Protein 3D1K (pdb70)

Secondary structure (DSSP, 8-state):
---HHHHHHHHHHHHHHGGGHHHHHHHHHHHHHHHSGGGGGGGTTSS--STT-HHHHHHHHHHHHHHHHHHHTTT-HHHHHHHHHHIIIIIS---GGGHHHHHHHHHHHHHHH-TTT--HHHHHHHHHHHHHHHHHHGGG--/----HHHHHHHHHHHHH--HHHHHHHHHHHHHHHSGGGGGGGTTSS--SSHHHHHH-HHHHHHHHHHHHHTHHHHHTGGGHHHHTHHHHHIIIIIT---THHHHHHHHHHHHHHHHHHGGGS-HHHHHHHHHHHHHHHHHHHTT--

B-factor: mean 24.86, std 12.2, range [12.24, 104.53]

Sequence (288 aa):
SLSDKDKAAVRALWSKIGKSSDAIGNDALSRMIVVYPQTKIYFSHWPDVTPGSPNIKAHGKKVMGGIALAVSKIDDLKTGLMELSEQHAYKLRVDPSNFKILNHCILVVISTMFPKEFTPEAHVSLDKFLSGVALALAERYRVEWTDKERSIISDIFSHMDYDDIGPKALSRCLVVYPWTQRYFSGFGNLYNAEGIMSNANVAAHGIKVLHGLDRGMKNMDNIADAYTDLSTLHSEKLHVDPDNFKLLSDCITIVLAAKMGHAFTAETQGAFQKFLAAVVSALGKQYH

Solvent-accessible surface area: 14694 Å² total; per-residue (Å²): 141,30,54,119,162,9,37,60,32,2,106,47,7,42,95,113,0,18,177,30,20,68,51,0,0,46,27,0,2,27,11,10,7,65,24,38,89,107,1,71,125,66,27,64,138,42,129,41,26,74,113,75,1,94,40,3,115,56,55,0,81,147,30,0,37,16,14,34,68,0,14,73,96,5,94,74,19,112,95,20,2,61,150,55,0,68,63,45,14,125,155,76,193,20,71,57,58,17,19,134,24,32,18,25,0,2,7,0,0,3,2,7,45,19,45,160,61,1,52,18,66,14,2,33,4,11,32,83,0,2,69,20,5,21,136,7,22,33,60,95,53,285,100,145,19,78,121,113,33,94,70,20,2,67,80,12,10,81,146,18,74,35,102,41,3,1,20,113,3,6,3,22,3,0,14,6,27,58,150,8,40,160,55,32,97,74,46,35,142,18,212,93,16,156,24,3,59,96,14,81,78,0,27,52,56,2,43,133,45,1,80,11,10,24,113,0,42,156,80,8,90,67,6,73,106,30,2,48,121,41,0,49,77,41,9,96,135,87,126,17,68,61,112,14,19,120,35,30,14,26,0,6,1,3,8,6,0,29,132,57,14,132,61,0,66,20,88,16,0,22,3,0,31,68,0,4,60,17,5,36,80,7,21,25,50,90,49,233

Structure (mmCIF, N/CA/C/O backbone):
data_3D1K
#
_entry.id   3D1K
#
_cell.length_a   88.458
_cell.length_b   87.664
_cell.length_c   55.502
_cell.angle_alpha   90.00
_cell.angle_beta   99.16
_cell.angle_gamma   90.00
#
_symmetry.space_group_name_H-M   'C 1 2 1'
#
loop_
_entity.id
_entity.type
_entity.pdbx_description
1 polymer 'Hemoglobin subunit alpha-1'
2 polymer 'Hemoglobin subunit beta-1/2'
3 non-polymer 'ACETYL GROUP'
4 non-polymer 'CARBON MONOXIDE'
5 non-polymer 'PROTOPORPHYRIN IX CONTAINING FE'
6 water water
#
loop_
_atom_site.group_PDB
_atom_site.id
_atom_site.type_symbol
_atom_site.label_atom_id
_atom_site.label_alt_id
_atom_site.label_comp_id
_atom_site.label_asym_id
_atom_site.label_entity_id
_atom_site.label_seq_id
_atom_site.pdbx_PDB_ins_code
_atom_site.Cartn_x
_atom_site.Cartn_y
_atom_site.Cartn_z
_atom_site.occupancy
_atom_site.B_iso_or_equiv
_atom_site.auth_seq_id
_atom_site.auth_comp_id
_atom_site.auth_asym_id
_atom_site.auth_atom_id
_atom_site.pdbx_PDB_model_num
ATOM 1 N N . SER A 1 1 ? 3.628 -17.185 -5.343 1.00 21.07 1 SER A N 1
ATOM 2 C CA . SER A 1 1 ? 4.242 -18.324 -4.702 1.00 20.37 1 SER A CA 1
ATOM 3 C C . SER A 1 1 ? 5.668 -18.516 -5.247 1.00 18.80 1 SER A C 1
ATOM 4 O O . SER A 1 1 ? 6.028 -18.055 -6.324 1.00 18.78 1 SER A O 1
ATOM 7 N N . LEU A 1 2 ? 6.454 -19.245 -4.406 1.00 18.45 2 LEU A N 1
ATOM 8 C CA . LEU A 1 2 ? 7.859 -19.500 -4.768 1.00 16.97 2 LEU A CA 1
ATOM 9 C C . LEU A 1 2 ? 8.005 -20.716 -5.692 1.00 18.48 2 LEU A C 1
ATOM 10 O O . LEU A 1 2 ? 7.508 -21.816 -5.365 1.00 23.05 2 LEU A O 1
ATOM 15 N N . SER A 1 3 ? 8.656 -20.526 -6.829 1.00 17.47 3 SER A N 1
ATOM 16 C CA . SER A 1 3 ? 8.935 -21.601 -7.724 1.00 17.52 3 SER A CA 1
ATOM 17 C C . SER A 1 3 ? 10.181 -22.352 -7.287 1.00 18.53 3 SER A C 1
ATOM 18 O O . SER A 1 3 ? 10.906 -21.894 -6.403 1.00 18.15 3 SER A O 1
ATOM 21 N N . ASP A 1 4 ? 10.486 -23.474 -7.898 1.00 18.60 4 ASP A N 1
ATOM 22 C CA . ASP A 1 4 ? 11.761 -24.179 -7.619 1.00 19.61 4 ASP A CA 1
ATOM 23 C C . ASP A 1 4 ? 12.932 -23.253 -7.912 1.00 18.57 4 ASP A C 1
ATOM 24 O O . ASP A 1 4 ? 13.942 -23.211 -7.195 1.00 19.20 4 ASP A O 1
ATOM 29 N N . LYS A 1 5 ? 12.798 -22.420 -8.988 1.00 19.34 5 LYS A N 1
ATOM 30 C CA . LYS A 1 5 ? 13.866 -21.466 -9.310 1.00 18.11 5 LYS A CA 1
ATOM 31 C C . LYS A 1 5 ? 14.034 -20.471 -8.190 1.00 16.80 5 LYS A C 1
ATOM 32 O O . LYS A 1 5 ? 15.183 -20.165 -7.789 1.00 17.48 5 LYS A O 1
ATOM 38 N N . ASP A 1 6 ? 12.920 -19.952 -7.660 1.00 16.89 6 ASP A N 1
ATOM 39 C CA . ASP A 1 6 ? 13.064 -18.968 -6.546 1.00 15.68 6 ASP A CA 1
ATOM 40 C C . ASP A 1 6 ? 13.704 -19.609 -5.339 1.00 15.60 6 ASP A C 1
ATOM 41 O O . ASP A 1 6 ? 14.581 -19.023 -4.670 1.00 15.63 6 ASP A O 1
ATOM 46 N N . LYS A 1 7 ? 13.302 -20.840 -5.006 1.00 15.42 7 LYS A N 1
ATOM 47 C CA . LYS A 1 7 ? 13.841 -21.507 -3.791 1.00 16.47 7 LYS A CA 1
ATOM 48 C C . LYS A 1 7 ? 15.329 -21.727 -3.922 1.00 15.95 7 LYS A C 1
ATOM 49 O O . LYS A 1 7 ? 16.105 -21.518 -2.947 1.00 16.45 7 LYS A O 1
ATOM 55 N N . ALA A 1 8 ? 15.787 -22.185 -5.117 1.00 16.75 8 ALA A N 1
ATOM 56 C CA . ALA A 1 8 ? 17.194 -22.412 -5.304 1.00 15.83 8 ALA A CA 1
ATOM 57 C C . ALA A 1 8 ? 17.958 -21.119 -5.220 1.00 15.50 8 ALA A C 1
ATOM 58 O O . ALA A 1 8 ? 19.060 -21.096 -4.649 1.00 16.82 8 ALA A O 1
ATOM 60 N N . ALA A 1 9 ? 17.405 -20.020 -5.760 1.00 15.68 9 ALA A N 1
ATOM 61 C CA . ALA A 1 9 ? 18.103 -18.715 -5.731 1.00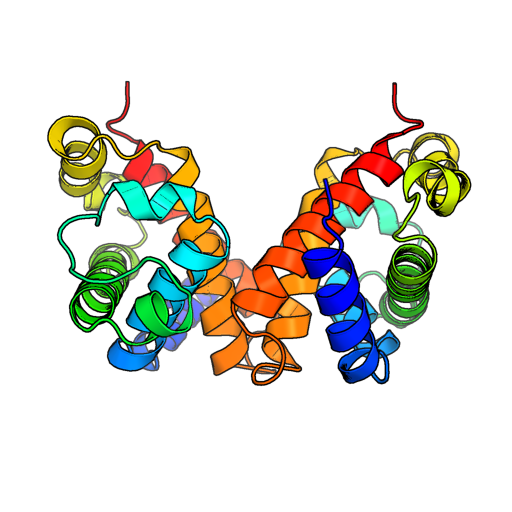 15.73 9 ALA A CA 1
ATOM 62 C C . ALA A 1 9 ? 18.217 -18.214 -4.308 1.00 15.18 9 ALA A C 1
ATOM 63 O O . ALA A 1 9 ? 19.272 -17.684 -3.910 1.00 16.32 9 ALA A O 1
ATOM 65 N N . VAL A 1 10 ? 17.145 -18.391 -3.511 1.00 15.08 10 VAL A N 1
ATOM 66 C CA . VAL A 1 10 ? 17.218 -17.919 -2.103 1.00 14.34 10 VAL A CA 1
ATOM 67 C C . VAL A 1 10 ? 18.212 -18.733 -1.351 1.00 14.74 10 VAL A C 1
ATOM 68 O O . VAL A 1 10 ? 19.054 -18.254 -0.581 1.00 14.84 10 VAL A O 1
ATOM 72 N N . ARG A 1 11 ? 18.204 -20.075 -1.506 1.00 15.80 11 ARG A N 1
ATOM 73 C CA . ARG A 1 11 ? 19.209 -20.931 -0.804 1.00 15.12 11 ARG A CA 1
ATOM 74 C C . ARG A 1 11 ? 20.604 -20.575 -1.223 1.00 14.41 11 ARG A C 1
ATOM 75 O O . ARG A 1 11 ? 21.538 -20.540 -0.390 1.00 15.48 11 ARG A O 1
ATOM 83 N N . ALA A 1 12 ? 20.826 -20.347 -2.542 1.00 15.38 12 ALA A N 1
ATOM 84 C CA . ALA A 1 12 ? 22.211 -20.035 -2.969 1.00 15.55 12 ALA A CA 1
ATOM 85 C C . ALA A 1 12 ? 22.657 -18.685 -2.420 1.00 16.11 12 ALA A C 1
ATOM 86 O O . ALA A 1 12 ? 23.804 -18.517 -1.984 1.00 17.62 12 ALA A O 1
ATOM 88 N N . LEU A 1 13 ? 21.785 -17.671 -2.411 1.00 16.24 13 LEU A N 1
ATOM 89 C CA . LEU A 1 13 ? 22.160 -16.348 -1.821 1.00 15.20 13 LEU A CA 1
ATOM 90 C C . LEU A 1 13 ? 22.443 -16.493 -0.325 1.00 15.37 13 LEU A C 1
ATOM 91 O O . LEU A 1 13 ? 23.472 -16.002 0.160 1.00 15.39 13 LEU A O 1
ATOM 96 N N . TRP A 1 14 ? 21.583 -17.180 0.432 1.00 15.12 14 TRP A N 1
ATOM 97 C CA . TRP A 1 14 ? 21.815 -17.316 1.879 1.00 15.54 14 TRP A CA 1
ATOM 98 C C . TRP A 1 14 ? 23.103 -18.127 2.152 1.00 14.75 14 TRP A C 1
ATOM 99 O O . TRP A 1 14 ? 23.811 -17.853 3.126 1.00 16.38 14 TRP A O 1
ATOM 110 N N . SER A 1 15 ? 23.368 -19.105 1.269 1.00 15.12 15 SER A N 1
ATOM 111 C CA . SER A 1 15 ? 24.612 -19.854 1.417 1.00 15.46 15 SER A CA 1
ATOM 112 C C . SER A 1 15 ? 25.834 -18.918 1.357 1.00 15.96 15 SER A C 1
ATOM 113 O O . SER A 1 15 ? 26.837 -19.113 2.035 1.00 17.03 15 SER A O 1
ATOM 116 N N . LYS A 1 16 ? 25.758 -17.861 0.522 1.00 16.04 16 LYS A N 1
ATOM 117 C CA . LYS A 1 16 ? 26.846 -16.915 0.422 1.00 15.93 16 LYS A CA 1
ATOM 118 C C . LYS A 1 16 ? 26.891 -15.857 1.502 1.00 16.70 16 LYS A C 1
ATOM 119 O O . LYS A 1 16 ? 27.963 -15.452 1.938 1.00 19.02 16 LYS A O 1
ATOM 125 N N . ILE A 1 17 ? 25.723 -15.351 1.910 1.00 16.97 17 ILE A N 1
ATOM 126 C CA . ILE A 1 17 ? 25.738 -14.171 2.782 1.00 16.37 17 ILE A CA 1
ATOM 127 C C . ILE A 1 17 ? 25.444 -14.496 4.238 1.00 16.36 17 ILE A C 1
ATOM 128 O O . ILE A 1 17 ? 25.603 -13.637 5.127 1.00 17.30 17 ILE A O 1
ATOM 133 N N . GLY A 1 18 ? 24.959 -15.745 4.501 1.00 17.00 18 GLY A N 1
ATOM 134 C CA . GLY A 1 18 ? 24.564 -16.102 5.909 1.00 16.33 18 GLY A CA 1
ATOM 135 C C . GLY A 1 18 ? 25.653 -15.976 6.947 1.00 16.32 18 GLY A C 1
ATOM 136 O O . GLY A 1 18 ? 25.403 -15.770 8.161 1.00 18.43 18 GLY A O 1
ATOM 137 N N . LYS A 1 19 ? 26.952 -16.045 6.471 1.00 17.67 19 LYS A N 1
ATOM 138 C CA . LYS A 1 19 ? 28.077 -15.843 7.351 1.00 18.55 19 LYS A CA 1
ATOM 139 C C . LYS A 1 19 ? 27.948 -14.514 8.115 1.00 17.92 19 LYS A C 1
ATOM 140 O O . LYS A 1 19 ? 28.507 -14.359 9.212 1.00 22.99 19 LYS A O 1
ATOM 146 N N . SER A 1 20 ? 27.256 -13.528 7.507 1.00 17.92 20 SER A N 1
ATOM 147 C CA . SER A 1 20 ? 27.136 -12.217 8.161 1.00 18.09 20 SER A CA 1
ATOM 148 C C . SER A 1 20 ? 25.776 -11.953 8.727 1.00 18.23 20 SER A C 1
ATOM 149 O O . SER A 1 20 ? 25.391 -10.796 8.908 1.00 18.40 20 SER A O 1
ATOM 152 N N . SER A 1 21 ? 25.015 -13.033 9.008 1.00 18.50 21 SER A N 1
ATOM 153 C CA . SER A 1 21 ? 23.636 -12.966 9.557 1.00 18.61 21 SER A CA 1
ATOM 154 C C . SER A 1 21 ? 23.511 -11.953 10.683 1.00 17.63 21 SER A C 1
ATOM 155 O O . SER A 1 21 ? 22.624 -11.090 10.719 1.00 17.36 21 SER A O 1
ATOM 158 N N . ASP A 1 22 ? 24.386 -12.085 11.676 1.00 19.10 22 ASP A N 1
ATOM 159 C CA . ASP A 1 22 ? 24.275 -11.187 12.859 1.00 18.71 22 ASP A CA 1
ATOM 160 C C . ASP A 1 22 ? 24.382 -9.732 12.446 1.00 18.02 22 ASP A C 1
ATOM 161 O O . ASP A 1 22 ? 23.562 -8.923 12.901 1.00 18.80 22 ASP A O 1
ATOM 166 N N . ALA A 1 23 ? 25.386 -9.410 11.643 1.00 18.23 23 ALA A N 1
ATOM 167 C CA . ALA A 1 23 ? 25.598 -8.035 11.210 1.00 18.45 23 ALA A CA 1
ATOM 168 C C . ALA A 1 23 ? 24.442 -7.538 10.383 1.00 16.53 23 ALA A C 1
ATOM 169 O O . ALA A 1 23 ? 24.008 -6.366 10.500 1.00 17.74 23 ALA A O 1
ATOM 171 N N . ILE A 1 24 ? 23.925 -8.385 9.488 1.00 16.64 24 ILE A N 1
ATOM 172 C CA . ILE A 1 24 ? 22.761 -7.976 8.668 1.00 15.89 24 ILE A CA 1
ATOM 173 C C . ILE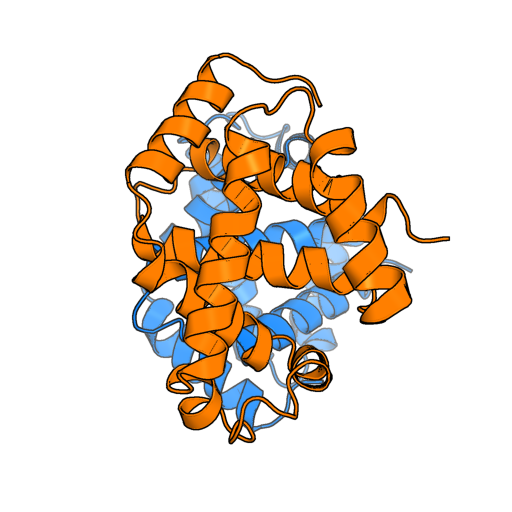 A 1 24 ? 21.588 -7.608 9.576 1.00 16.35 24 ILE A C 1
ATOM 174 O O . ILE A 1 24 ? 20.929 -6.592 9.367 1.00 16.73 24 ILE A O 1
ATOM 179 N N . GLY A 1 25 ? 21.351 -8.448 10.626 1.00 16.04 25 GLY A N 1
ATOM 180 C CA . GLY A 1 25 ? 20.202 -8.159 11.510 1.00 16.75 25 GLY A CA 1
ATOM 181 C C . GLY A 1 25 ? 20.399 -6.893 12.299 1.00 15.44 25 GLY A C 1
ATOM 182 O O . GLY A 1 25 ? 19.447 -6.103 12.464 1.00 16.62 25 GLY A O 1
ATOM 183 N N . ASN A 1 26 ? 21.628 -6.674 12.842 1.00 15.77 26 ASN A N 1
ATOM 184 C CA . ASN A 1 26 ? 21.818 -5.450 13.587 1.00 16.70 26 ASN A CA 1
ATOM 185 C C . ASN A 1 26 ? 21.558 -4.238 12.716 1.00 17.27 26 ASN A C 1
ATOM 186 O O . ASN A 1 26 ? 20.910 -3.248 13.091 1.00 17.50 26 ASN A O 1
ATOM 191 N N . ASP A 1 27 ? 22.102 -4.299 11.499 1.00 16.73 27 ASP A N 1
ATOM 192 C CA . ASP A 1 27 ? 21.966 -3.111 10.606 1.00 16.27 27 ASP A CA 1
ATOM 193 C C . ASP A 1 27 ? 20.509 -2.927 10.143 1.00 16.46 27 ASP A C 1
ATOM 194 O O . ASP A 1 27 ? 20.016 -1.803 10.073 1.00 17.46 27 ASP A O 1
ATOM 199 N N . ALA A 1 28 ? 19.818 -4.030 9.850 1.00 15.40 28 ALA A N 1
ATOM 200 C CA . ALA A 1 28 ? 18.399 -3.894 9.405 1.00 15.29 28 ALA A CA 1
ATOM 201 C C . ALA A 1 28 ? 17.493 -3.313 10.482 1.00 14.71 28 ALA A C 1
ATOM 202 O O . ALA A 1 28 ? 16.707 -2.401 10.231 1.00 16.13 28 ALA A O 1
ATOM 204 N N . LEU A 1 29 ? 17.644 -3.829 11.726 1.00 15.15 29 LEU A N 1
ATOM 205 C CA . LEU A 1 29 ? 16.837 -3.301 12.788 1.00 15.53 29 LEU A CA 1
ATOM 206 C C . LEU A 1 29 ? 17.187 -1.858 13.124 1.00 15.72 29 LEU A C 1
ATOM 207 O O . LEU A 1 29 ? 16.308 -1.005 13.406 1.00 17.40 29 LEU A O 1
ATOM 216 N N . SER A 1 30 ? 18.510 -1.566 13.080 1.00 16.52 30 SER A N 1
ATOM 217 C CA . SER A 1 30 ? 18.977 -0.197 13.342 1.00 18.41 30 SER A CA 1
ATOM 218 C C . SER A 1 30 ? 18.319 0.772 12.380 1.00 18.36 30 SER A C 1
ATOM 219 O O . SER A 1 30 ? 17.806 1.838 12.783 1.00 22.96 30 SER A O 1
ATOM 222 N N . ARG A 1 31 ? 18.322 0.448 11.094 1.00 19.97 31 ARG A N 1
ATOM 223 C CA . ARG A 1 31 ? 17.732 1.244 10.038 1.00 22.04 31 ARG A CA 1
ATOM 224 C C . ARG A 1 31 ? 16.239 1.356 10.206 1.00 19.76 31 ARG A C 1
ATOM 225 O O . ARG A 1 31 ? 15.695 2.448 10.042 1.00 21.44 31 ARG A O 1
ATOM 233 N N . MET A 1 32 ? 15.624 0.257 10.565 1.00 18.92 32 MET A N 1
ATOM 234 C CA . MET A 1 32 ? 14.173 0.342 10.698 1.00 18.27 32 MET A CA 1
ATOM 235 C C . MET A 1 32 ? 13.807 1.346 11.782 1.00 16.83 32 MET A C 1
ATOM 236 O O . MET A 1 32 ? 12.887 2.183 11.555 1.00 16.92 32 MET A O 1
ATOM 241 N N . ILE A 1 33 ? 14.461 1.283 12.930 1.00 15.97 33 ILE A N 1
ATOM 242 C CA . ILE A 1 33 ? 14.053 2.205 14.043 1.00 16.35 33 ILE A CA 1
ATOM 243 C C . ILE A 1 33 ? 14.331 3.630 13.683 1.00 17.53 33 ILE A C 1
ATOM 244 O O . ILE A 1 33 ? 13.574 4.519 14.114 1.00 21.44 33 ILE A O 1
ATOM 249 N N . VAL A 1 34 ? 15.392 3.949 12.942 1.00 18.43 34 VAL A N 1
ATOM 250 C CA . VAL A 1 34 ? 15.763 5.330 12.616 1.00 18.72 34 VAL A CA 1
ATOM 251 C C . VAL A 1 34 ? 14.913 5.867 11.462 1.00 17.83 34 VAL A C 1
ATOM 252 O O . VAL A 1 34 ? 14.417 7.007 11.545 1.00 21.39 34 VAL A O 1
ATOM 256 N N . VAL A 1 35 ? 14.758 5.097 10.414 1.00 17.48 35 VAL A N 1
ATOM 257 C CA . VAL A 1 35 ? 14.064 5.534 9.216 1.00 18.39 35 VAL A CA 1
ATOM 258 C C . VAL A 1 35 ? 12.564 5.467 9.333 1.00 18.43 35 VAL A C 1
ATOM 259 O O . VAL A 1 35 ? 11.855 6.272 8.683 1.00 21.24 35 VAL A O 1
ATOM 263 N N . TYR A 1 36 ? 12.052 4.550 10.129 1.00 18.44 36 TYR A N 1
ATOM 264 C CA . TYR A 1 36 ? 10.605 4.357 10.323 1.00 17.52 36 TYR A CA 1
ATOM 265 C C . TYR A 1 36 ? 10.337 4.462 11.837 1.00 18.41 36 TYR A C 1
ATOM 266 O O . TYR A 1 36 ? 10.126 3.462 12.537 1.00 18.38 36 TYR A O 1
ATOM 275 N N . PRO A 1 37 ? 10.431 5.664 12.381 1.00 20.95 37 PRO A N 1
ATOM 276 C CA . PRO A 1 37 ? 10.348 5.798 13.844 1.00 21.87 37 PRO A CA 1
ATOM 277 C C . PRO A 1 37 ? 9.073 5.301 14.489 1.00 20.72 37 PRO A C 1
ATOM 278 O O . PRO A 1 37 ? 9.071 5.097 15.699 1.00 21.70 37 PRO A O 1
ATOM 282 N N . GLN A 1 38 ? 7.994 5.075 13.737 1.00 22.09 38 GLN A N 1
ATOM 283 C CA . GLN A 1 38 ? 6.757 4.508 14.274 1.00 23.94 38 GLN A CA 1
ATOM 284 C C . GLN A 1 38 ? 7.091 3.133 14.850 1.00 21.95 38 GLN A C 1
ATOM 285 O O . GLN A 1 38 ? 6.392 2.600 15.707 1.00 26.95 38 GLN A O 1
ATOM 296 N N . THR A 1 39 ? 8.149 2.465 14.380 1.00 17.88 39 THR A N 1
ATOM 297 C CA . THR A 1 39 ? 8.481 1.145 14.878 1.00 18.43 39 THR A CA 1
ATOM 298 C C . THR A 1 39 ? 9.218 1.166 16.215 1.00 17.68 39 THR A C 1
ATOM 299 O O . THR A 1 39 ? 9.280 0.094 16.877 1.00 18.49 39 THR A O 1
ATOM 303 N N . LYS A 1 40 ? 9.781 2.292 16.635 1.00 18.20 40 LYS A N 1
ATOM 304 C CA . LYS A 1 40 ? 10.559 2.250 17.855 1.00 18.55 40 LYS A CA 1
ATOM 305 C C . LYS A 1 40 ? 9.769 1.830 19.104 1.00 19.03 40 LYS A C 1
ATOM 306 O O . LYS A 1 40 ? 10.349 1.221 19.997 1.00 19.19 40 LYS A O 1
ATOM 312 N N . ILE A 1 41 ? 8.489 2.218 19.125 1.00 19.44 41 ILE A N 1
ATOM 313 C CA . ILE A 1 41 ? 7.655 1.931 20.317 1.00 20.39 41 ILE A CA 1
ATOM 314 C C . ILE A 1 41 ? 7.713 0.446 20.655 1.00 19.02 41 ILE A C 1
ATOM 315 O O . ILE A 1 41 ? 7.665 0.066 21.832 1.00 20.49 41 ILE A O 1
ATOM 320 N N . TYR A 1 42 ? 7.792 -0.448 19.691 1.00 17.33 42 TYR A N 1
ATOM 321 C CA . TYR A 1 42 ? 7.760 -1.887 19.918 1.00 17.18 42 TYR A CA 1
ATOM 322 C C . TYR A 1 42 ? 8.967 -2.407 20.683 1.00 16.89 42 TYR A C 1
ATOM 323 O O . TYR A 1 42 ? 8.938 -3.483 21.318 1.00 19.18 42 TYR A O 1
ATOM 332 N N . PHE A 1 43 ? 10.065 -1.625 20.659 1.00 17.58 43 PHE A N 1
ATOM 333 C CA . PHE A 1 43 ? 11.307 -2.030 21.335 1.00 17.34 43 PHE A CA 1
ATOM 334 C C . PHE A 1 43 ? 11.580 -1.191 22.559 1.00 19.18 43 PHE A C 1
ATOM 335 O O . PHE A 1 43 ? 12.610 -1.321 23.195 1.00 20.02 43 PHE A O 1
ATOM 343 N N . SER A 1 44 ? 10.665 -0.288 22.943 1.00 20.62 44 SER A N 1
ATOM 344 C CA . SER A 1 44 ? 10.907 0.684 23.982 1.00 20.42 44 SER A CA 1
ATOM 345 C C . SER A 1 44 ? 11.046 0.140 25.377 1.00 19.74 44 SER A C 1
ATOM 346 O O . SER A 1 44 ? 11.512 0.894 26.263 1.00 21.99 44 SER A O 1
ATOM 349 N N . HIS A 1 45 ? 10.698 -1.112 25.580 1.00 19.57 45 HIS A N 1
ATOM 350 C CA . HIS A 1 45 ? 10.910 -1.727 26.887 1.00 19.91 45 HIS A CA 1
ATOM 351 C C . HIS A 1 45 ? 12.394 -2.032 27.048 1.00 19.02 45 HIS A C 1
ATOM 352 O O . HIS A 1 45 ? 12.841 -2.317 28.204 1.00 21.48 45 HIS A O 1
ATOM 359 N N . TRP A 1 46 ? 13.211 -2.030 25.982 1.00 18.72 46 TRP A N 1
ATOM 360 C CA . TRP A 1 46 ? 14.633 -2.317 26.160 1.00 20.10 46 TRP A CA 1
ATOM 361 C C . TRP A 1 46 ? 15.342 -1.151 26.836 1.00 21.70 46 TRP A C 1
ATOM 362 O O . TRP A 1 46 ? 14.920 0.000 26.642 1.00 21.94 46 TRP A O 1
ATOM 373 N N . PRO A 1 47 ? 16.398 -1.355 27.600 1.00 22.57 47 PRO A N 1
ATOM 374 C CA . PRO A 1 47 ? 17.113 -0.255 28.249 1.00 25.40 47 PRO A CA 1
ATOM 375 C C . PRO A 1 47 ? 17.815 0.692 27.260 1.00 25.38 47 PRO A C 1
ATOM 376 O O . PRO A 1 47 ? 18.116 1.838 27.683 1.00 29.06 47 PRO A O 1
ATOM 380 N N . ASP A 1 48 ? 18.043 0.212 26.018 1.00 25.41 48 ASP A N 1
ATOM 381 C CA . ASP A 1 48 ? 18.726 1.114 25.077 1.00 25.35 48 ASP A CA 1
ATOM 382 C C . ASP A 1 48 ? 18.157 0.875 23.680 1.00 23.37 48 ASP A C 1
ATOM 383 O O . ASP A 1 48 ? 18.303 -0.250 23.150 1.00 24.45 48 ASP A O 1
ATOM 388 N N . VAL A 1 49 ? 17.513 1.907 23.101 1.00 22.65 49 VAL A N 1
ATOM 389 C CA . VAL A 1 49 ? 16.963 1.841 21.755 1.00 21.50 49 VAL A CA 1
ATOM 390 C C . VAL A 1 49 ? 17.648 2.911 20.862 1.00 24.28 49 VAL A C 1
ATOM 391 O O . VAL A 1 49 ? 17.166 3.223 19.773 1.00 25.38 49 VAL A O 1
ATOM 395 N N . THR A 1 50 ? 18.796 3.429 21.320 1.00 25.81 50 THR A N 1
ATOM 396 C CA . THR A 1 50 ? 19.575 4.426 20.571 1.00 27.43 50 THR A CA 1
ATOM 397 C C . THR A 1 50 ? 20.580 3.763 19.631 1.00 26.09 50 THR A C 1
ATOM 398 O O . THR A 1 50 ? 20.894 2.588 19.782 1.00 26.07 50 THR A O 1
ATOM 402 N N . PRO A 1 51 ? 21.060 4.530 18.641 1.00 26.57 51 PRO A N 1
ATOM 403 C CA . PRO A 1 51 ? 22.032 3.943 17.702 1.00 27.09 51 PRO A CA 1
ATOM 404 C C . PRO A 1 51 ? 23.207 3.322 18.419 1.00 27.21 51 PRO A C 1
ATOM 405 O O . PRO A 1 51 ? 23.793 3.907 19.367 1.00 31.63 51 PRO A O 1
ATOM 409 N N . GLY A 1 52 ? 23.575 2.126 18.005 1.00 26.51 52 GLY A N 1
ATOM 410 C CA . GLY A 1 52 ? 24.696 1.437 18.602 1.00 26.86 52 GLY A CA 1
ATOM 411 C C . GLY A 1 52 ? 24.231 0.565 19.751 1.00 26.13 52 GLY A C 1
ATOM 412 O O . GLY A 1 52 ? 25.085 -0.114 20.337 1.00 31.06 52 GLY A O 1
ATOM 413 N N . SER A 1 53 ? 22.930 0.539 20.097 1.00 24.46 53 SER A N 1
ATOM 414 C CA . SER A 1 53 ? 22.542 -0.269 21.239 1.00 23.45 53 SER A CA 1
ATOM 415 C C . SER A 1 53 ? 22.895 -1.742 21.255 1.00 23.58 53 SER A C 1
ATOM 416 O O . SER A 1 53 ? 22.722 -2.448 20.260 1.00 23.23 53 SER A O 1
ATOM 419 N N . PRO A 1 54 ? 23.359 -2.277 22.371 1.00 25.13 54 PRO A N 1
ATOM 420 C CA . PRO A 1 54 ? 23.659 -3.743 22.458 1.00 25.88 54 PRO A CA 1
ATOM 421 C C . PRO A 1 54 ? 22.344 -4.469 22.432 1.00 23.59 54 PRO A C 1
ATOM 422 O O . PRO A 1 54 ? 22.375 -5.666 22.038 1.00 23.67 54 PRO A O 1
ATOM 426 N N . ASN A 1 55 ? 21.182 -3.883 22.766 1.00 23.15 55 ASN A N 1
ATOM 427 C CA . ASN A 1 55 ? 19.921 -4.591 22.680 1.00 21.30 55 ASN A CA 1
ATOM 428 C C . ASN A 1 55 ? 19.519 -4.767 21.202 1.00 20.18 55 ASN A C 1
ATOM 429 O O . ASN A 1 55 ? 19.044 -5.858 20.821 1.00 20.21 55 ASN A O 1
ATOM 434 N N . ILE A 1 56 ? 19.696 -3.705 20.396 1.00 19.14 56 ILE A N 1
ATOM 435 C CA . ILE A 1 56 ? 19.394 -3.829 18.975 1.00 19.24 56 ILE A CA 1
ATOM 436 C C . ILE A 1 56 ? 20.341 -4.878 18.383 1.00 18.38 56 ILE A C 1
ATOM 437 O O . ILE A 1 56 ? 19.923 -5.704 17.535 1.00 18.19 56 ILE A O 1
ATOM 442 N N . LYS A 1 57 ? 21.641 -4.836 18.797 1.00 19.58 57 LYS A N 1
ATOM 443 C CA . LYS A 1 57 ? 22.544 -5.859 18.195 1.00 20.51 57 LYS A CA 1
ATOM 444 C C . LYS A 1 57 ? 22.124 -7.265 18.567 1.00 20.45 57 LYS A C 1
ATOM 445 O O . LYS A 1 57 ? 22.095 -8.191 17.711 1.00 19.96 57 LYS A O 1
ATOM 451 N N . ALA A 1 58 ? 21.770 -7.517 19.834 1.00 20.06 58 ALA A N 1
ATOM 452 C CA . ALA A 1 58 ? 21.378 -8.842 20.269 1.00 21.35 58 ALA A CA 1
ATOM 453 C C . ALA A 1 58 ? 20.083 -9.277 19.539 1.00 19.42 58 ALA A C 1
ATOM 454 O O . ALA A 1 58 ? 19.931 -10.419 19.094 1.00 20.18 58 ALA A O 1
ATOM 456 N N . HIS A 1 59 ? 19.116 -8.357 19.411 1.00 18.64 59 HIS A N 1
ATOM 457 C CA . HIS A 1 59 ? 17.854 -8.749 18.739 1.00 17.49 59 HIS A CA 1
ATOM 458 C C . HIS A 1 59 ? 18.091 -8.963 17.233 1.00 16.94 59 HIS A C 1
ATOM 459 O O . HIS A 1 59 ? 17.416 -9.831 16.638 1.00 18.34 59 HIS A O 1
ATOM 466 N N . GLY A 1 60 ? 19.014 -8.222 16.655 1.00 17.89 60 GLY A N 1
ATOM 467 C CA . GLY A 1 60 ? 19.276 -8.429 15.203 1.00 19.07 60 GLY A CA 1
ATOM 468 C C . GLY A 1 60 ? 19.738 -9.827 14.961 1.00 18.92 60 GLY A C 1
ATOM 469 O O . GLY A 1 60 ? 19.435 -10.368 13.877 1.00 18.18 60 GLY A O 1
ATOM 470 N N . LYS A 1 61 ? 20.459 -10.462 15.908 1.00 19.70 61 LYS A N 1
ATOM 471 C CA . LYS A 1 61 ? 20.875 -11.855 15.694 1.00 20.46 61 LYS A CA 1
ATOM 472 C C . LYS A 1 61 ? 19.620 -12.732 15.641 1.00 19.96 61 LYS A C 1
ATOM 473 O O . LYS A 1 61 ? 19.518 -13.647 14.815 1.00 21.14 61 LYS A O 1
ATOM 479 N N . LYS A 1 62 ? 18.648 -12.467 16.512 1.00 19.62 62 LYS A N 1
ATOM 480 C CA . LYS A 1 62 ? 17.424 -13.277 16.521 1.00 19.11 62 LYS A CA 1
ATOM 481 C C . LYS A 1 62 ? 16.608 -13.109 15.257 1.00 18.08 62 LYS A C 1
ATOM 482 O O . LYS A 1 62 ? 16.101 -14.063 14.675 1.00 20.01 62 LYS A O 1
ATOM 488 N N . VAL A 1 63 ? 16.453 -11.879 14.762 1.00 17.18 63 VAL A N 1
ATOM 489 C CA . VAL A 1 63 ? 15.661 -11.620 13.576 1.00 17.21 63 VAL A CA 1
ATOM 490 C C . VAL A 1 63 ? 16.250 -12.426 12.390 1.00 16.57 63 VAL A C 1
ATOM 491 O O . VAL A 1 63 ? 15.485 -13.070 11.656 1.00 16.66 63 VAL A O 1
ATOM 495 N N . MET A 1 64 ? 17.577 -12.367 12.209 1.00 17.09 64 MET A N 1
ATOM 496 C CA . MET A 1 64 ? 18.135 -13.079 11.016 1.00 17.15 64 MET A CA 1
ATOM 497 C C . MET A 1 64 ? 18.127 -14.551 11.332 1.00 17.93 64 MET A C 1
ATOM 498 O O . MET A 1 64 ? 18.108 -15.350 10.381 1.00 18.45 64 MET A O 1
ATOM 503 N N . GLY A 1 65 ? 18.101 -15.008 12.558 1.00 18.68 65 GLY A N 1
ATOM 504 C CA . GLY A 1 65 ? 17.902 -16.433 12.846 1.00 19.00 65 GLY A CA 1
ATOM 505 C C . GLY A 1 65 ? 16.482 -16.751 12.388 1.00 17.97 65 GLY A C 1
ATOM 506 O O . GLY A 1 65 ? 16.288 -17.898 11.895 1.00 18.98 65 GLY A O 1
ATOM 507 N N . GLY A 1 66 ? 15.481 -15.879 12.493 1.00 17.76 66 GLY A N 1
ATOM 508 C CA . GLY A 1 66 ? 14.131 -16.161 11.970 1.00 17.24 66 GLY A CA 1
ATOM 509 C C . GLY A 1 66 ? 14.168 -16.238 10.446 1.00 16.58 66 GLY A C 1
ATOM 510 O O . GLY A 1 66 ? 13.478 -17.079 9.828 1.00 16.53 66 GLY A O 1
ATOM 511 N N . ILE A 1 67 ? 14.949 -15.382 9.783 1.00 15.73 67 ILE A N 1
ATOM 512 C CA . ILE A 1 67 ? 15.079 -15.470 8.323 1.00 15.04 67 ILE A CA 1
ATOM 513 C C . ILE A 1 67 ? 15.759 -16.786 7.945 1.00 15.11 67 ILE A C 1
ATOM 514 O O . ILE A 1 67 ? 15.329 -17.433 7.000 1.00 15.42 67 ILE A O 1
ATOM 519 N N . ALA A 1 68 ? 16.825 -17.183 8.688 1.00 16.04 68 ALA A N 1
ATOM 520 C CA . ALA A 1 68 ? 17.491 -18.488 8.391 1.00 17.20 68 ALA A CA 1
ATOM 521 C C . ALA A 1 68 ? 16.455 -19.635 8.579 1.00 16.92 68 ALA A C 1
ATOM 522 O O . ALA A 1 68 ? 16.469 -20.613 7.770 1.00 17.64 68 ALA A O 1
ATOM 524 N N . LEU A 1 69 ? 15.605 -19.531 9.616 1.00 17.45 69 LEU A N 1
ATOM 525 C CA . LEU A 1 69 ? 14.583 -20.550 9.805 1.00 17.74 69 LEU A CA 1
ATOM 526 C C . LEU A 1 69 ? 13.650 -20.552 8.594 1.00 16.96 69 LEU A C 1
ATOM 527 O O . LEU A 1 69 ? 13.295 -21.627 8.041 1.00 17.81 69 LEU A O 1
ATOM 532 N N . ALA A 1 70 ? 13.238 -19.373 8.111 1.00 16.32 70 ALA A N 1
ATOM 533 C CA . ALA A 1 70 ? 12.389 -19.304 6.937 1.00 15.40 70 ALA A CA 1
ATOM 534 C C . ALA A 1 70 ? 13.060 -19.897 5.703 1.00 15.99 70 ALA A C 1
ATOM 535 O O . ALA A 1 70 ? 12.444 -20.568 4.915 1.00 16.41 70 ALA A O 1
ATOM 537 N N . VAL A 1 71 ? 14.387 -19.724 5.490 1.00 15.89 71 VAL A N 1
ATOM 538 C CA . VAL A 1 71 ? 15.057 -20.369 4.372 1.00 16.73 71 VAL A CA 1
ATOM 539 C C . VAL A 1 71 ? 14.945 -21.886 4.554 1.00 17.87 71 VAL A C 1
ATOM 540 O O . VAL A 1 71 ? 14.610 -22.625 3.619 1.00 18.58 71 VAL A O 1
ATOM 544 N N . SER A 1 72 ? 15.180 -22.377 5.777 1.00 18.69 72 SER A N 1
ATOM 545 C CA . SER A 1 72 ? 15.026 -23.857 5.960 1.00 21.09 72 SER A CA 1
ATOM 546 C C . SER A 1 72 ? 13.625 -24.345 5.703 1.00 21.34 72 SER A C 1
ATOM 547 O O . SER A 1 72 ? 13.410 -25.474 5.178 1.00 24.92 72 SER A O 1
ATOM 552 N N . LYS A 1 73 ? 12.628 -23.543 6.035 1.00 19.20 73 LYS A N 1
ATOM 553 C CA . LYS A 1 73 ? 11.212 -23.923 5.947 1.00 20.37 73 LYS A CA 1
ATOM 554 C C . LYS A 1 73 ? 10.614 -23.379 4.667 1.00 19.83 73 LYS A C 1
ATOM 5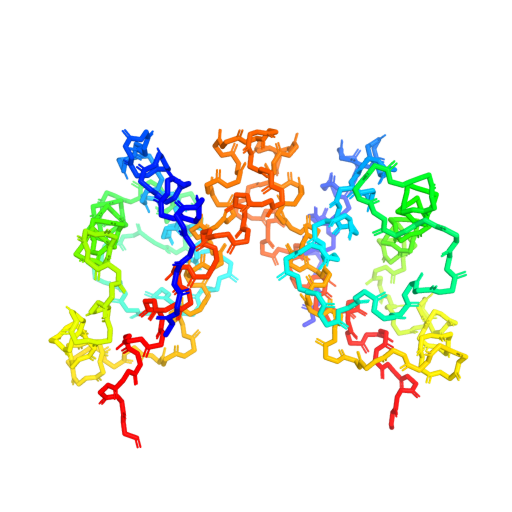55 O O . LYS A 1 73 ? 9.386 -23.268 4.586 1.00 19.91 73 LYS A O 1
ATOM 561 N N . ILE A 1 74 ? 11.443 -23.048 3.671 1.00 18.74 74 ILE A N 1
ATOM 562 C CA . ILE A 1 74 ? 10.921 -22.359 2.476 1.00 18.52 74 ILE A CA 1
ATOM 563 C C . ILE A 1 74 ? 9.850 -23.119 1.711 1.00 19.73 74 ILE A C 1
ATOM 564 O O . ILE A 1 74 ? 9.098 -22.497 0.951 1.00 20.81 74 ILE A O 1
ATOM 569 N N . ASP A 1 75 ? 9.828 -24.469 1.903 1.00 22.23 75 ASP A N 1
ATOM 570 C CA . ASP A 1 75 ? 8.793 -25.231 1.189 1.00 24.69 75 ASP A CA 1
ATOM 571 C C . ASP A 1 75 ? 7.431 -25.079 1.848 1.00 24.83 75 ASP A C 1
ATOM 572 O O . ASP A 1 75 ? 6.403 -25.437 1.258 1.00 27.90 75 ASP A O 1
ATOM 577 N N . ASP A 1 76 ? 7.374 -24.595 3.084 1.00 22.82 76 ASP A N 1
ATOM 578 C CA . ASP A 1 76 ? 6.081 -24.466 3.785 1.00 23.48 76 ASP A CA 1
ATOM 579 C C . ASP A 1 76 ? 6.252 -23.431 4.900 1.00 21.18 76 ASP A C 1
ATOM 580 O O . ASP A 1 76 ? 6.456 -23.718 6.087 1.00 19.71 76 ASP A O 1
ATOM 585 N N . LEU A 1 77 ? 6.184 -22.145 4.479 1.00 20.08 77 LEU A N 1
ATOM 586 C CA . LEU A 1 77 ? 6.465 -21.077 5.427 1.00 17.55 77 LEU A CA 1
ATOM 587 C C . LEU A 1 77 ? 5.383 -20.922 6.444 1.00 17.12 77 LEU A C 1
ATOM 588 O O . LEU A 1 77 ? 5.659 -20.555 7.601 1.00 17.61 77 LEU A O 1
ATOM 593 N N . LYS A 1 78 ? 4.149 -21.228 6.081 1.00 19.60 78 LYS A N 1
ATOM 594 C CA . LYS A 1 78 ? 3.047 -21.139 7.069 1.00 20.09 78 LYS A CA 1
ATOM 595 C C . LYS A 1 78 ? 3.326 -22.018 8.267 1.00 19.79 78 LYS A C 1
ATOM 596 O O . LYS A 1 78 ? 3.306 -21.618 9.423 1.00 20.02 78 LYS A O 1
ATOM 602 N N . THR A 1 79 ? 3.615 -23.303 7.995 1.00 20.03 79 THR A N 1
ATOM 603 C CA . THR A 1 79 ? 3.849 -24.193 9.143 1.00 19.69 79 THR A CA 1
ATOM 604 C C . THR A 1 79 ? 5.159 -23.795 9.798 1.00 19.41 79 THR A C 1
ATOM 605 O O . THR A 1 79 ? 5.269 -23.792 11.023 1.00 20.66 79 THR A O 1
ATOM 609 N N . GLY A 1 80 ? 6.196 -23.471 9.055 1.00 18.31 80 GLY A N 1
ATOM 610 C CA . GLY A 1 80 ? 7.519 -23.198 9.634 1.00 18.47 80 GLY A CA 1
ATOM 611 C C . GLY A 1 80 ? 7.557 -21.999 10.520 1.00 17.73 80 GLY A C 1
ATOM 612 O O . GLY A 1 80 ? 8.309 -21.974 11.501 1.00 20.11 80 GLY A O 1
ATOM 613 N N . LEU A 1 81 ? 6.780 -20.950 10.207 1.00 16.84 81 LEU A N 1
ATOM 614 C CA . LEU A 1 81 ? 6.812 -19.690 10.947 1.00 15.29 81 LEU A CA 1
ATOM 615 C C . LEU A 1 81 ? 5.568 -19.522 11.834 1.00 16.25 81 LEU A C 1
ATOM 616 O O . LEU A 1 81 ? 5.389 -18.424 12.399 1.00 17.24 81 LEU A O 1
ATOM 621 N N . MET A 1 82 ? 4.768 -20.570 12.018 1.00 17.59 82 MET A N 1
ATOM 622 C CA . MET A 1 82 ? 3.557 -20.421 12.854 1.00 18.35 82 MET A CA 1
ATOM 623 C C . MET A 1 82 ? 3.836 -19.880 14.247 1.00 18.48 82 MET A C 1
ATOM 624 O O . MET A 1 82 ? 3.108 -19.037 14.738 1.00 18.53 82 MET A O 1
ATOM 629 N N . GLU A 1 83 ? 4.849 -20.390 14.928 1.00 19.35 83 GLU A N 1
ATOM 630 C CA . GLU A 1 83 ? 5.117 -19.921 16.296 1.00 20.37 83 GLU A CA 1
ATOM 631 C C . GLU A 1 83 ? 5.550 -18.480 16.281 1.00 19.08 83 GLU A C 1
ATOM 632 O O . GLU A 1 83 ? 5.139 -17.748 17.182 1.00 19.35 83 GLU A O 1
ATOM 638 N N . LEU A 1 84 ? 6.345 -18.107 15.276 1.00 17.77 84 LEU A N 1
ATOM 639 C CA . LEU A 1 84 ? 6.733 -16.682 15.220 1.00 16.98 84 LEU A CA 1
ATOM 640 C C . LEU A 1 84 ? 5.522 -15.832 14.861 1.00 14.68 84 LEU A C 1
ATOM 641 O O . LEU A 1 84 ? 5.415 -14.663 15.362 1.00 16.56 84 LEU A O 1
ATOM 646 N N . SER A 1 85 ? 4.587 -16.314 14.082 1.00 14.96 85 SER A N 1
ATOM 647 C CA . SER A 1 85 ? 3.368 -15.535 13.775 1.00 14.66 85 SER A CA 1
ATOM 648 C C . SER A 1 85 ? 2.591 -15.367 15.058 1.00 16.16 85 SER A C 1
ATOM 649 O O . SER A 1 85 ? 2.123 -14.218 15.403 1.00 17.12 85 SER A O 1
ATOM 652 N N . GLU A 1 86 ? 2.424 -16.436 15.865 1.00 17.00 86 GLU A N 1
ATOM 653 C CA . GLU A 1 86 ? 1.666 -16.308 17.139 1.00 18.17 86 GLU A CA 1
ATOM 654 C C . GLU A 1 86 ? 2.312 -15.283 18.070 1.00 18.34 86 GLU A C 1
ATOM 655 O O . GLU A 1 86 ? 1.717 -14.480 18.748 1.00 20.53 86 GLU A O 1
ATOM 661 N N . GLN A 1 87 ? 3.656 -15.316 18.124 1.00 18.93 87 GLN A N 1
ATOM 662 C CA . GLN A 1 87 ? 4.388 -14.395 18.982 1.00 19.95 87 GLN A CA 1
ATOM 663 C C . GLN A 1 87 ? 4.151 -12.944 18.563 1.00 17.85 87 GLN A C 1
ATOM 664 O O . GLN A 1 87 ? 3.819 -12.136 19.429 1.00 18.76 87 GLN A O 1
ATOM 670 N N . HIS A 1 88 ? 4.268 -12.632 17.257 1.00 16.10 88 HIS A N 1
ATOM 671 C CA . HIS A 1 88 ? 4.072 -11.250 16.862 1.00 15.48 88 HIS A CA 1
ATOM 672 C C . HIS A 1 88 ? 2.595 -10.819 16.933 1.00 16.04 88 HIS A C 1
ATOM 673 O O . HIS A 1 88 ? 2.336 -9.660 17.290 1.00 16.90 88 HIS A O 1
ATOM 680 N N . ALA A 1 89 ? 1.668 -11.744 16.641 1.00 15.66 89 ALA A N 1
ATOM 681 C CA . ALA A 1 89 ? 0.259 -11.338 16.681 1.00 16.56 89 ALA A CA 1
ATOM 682 C C . ALA A 1 89 ? -0.324 -11.242 18.062 1.00 17.73 89 ALA A C 1
ATOM 683 O O . ALA A 1 89 ? -1.111 -10.328 18.365 1.00 20.04 89 ALA A O 1
ATOM 685 N N . TYR A 1 90 ? -0.029 -12.208 18.912 1.00 19.96 90 TYR A N 1
ATOM 686 C CA . TYR A 1 90 ? -0.676 -12.318 20.210 1.00 21.91 90 TYR A CA 1
ATOM 687 C C . TYR A 1 90 ? 0.138 -11.860 21.371 1.00 22.56 90 TYR A C 1
ATOM 688 O O . TYR A 1 90 ? -0.404 -11.160 22.197 1.00 29.11 90 TYR A O 1
ATOM 705 N N . LYS A 1 91 ? 1.398 -12.267 21.462 1.00 22.15 91 LYS A N 1
ATOM 706 C CA . LYS A 1 91 ? 2.171 -11.876 22.613 1.00 24.36 91 LYS A CA 1
ATOM 707 C C . LYS A 1 91 ? 2.649 -10.451 22.428 1.00 24.16 91 LYS A C 1
ATOM 708 O O . LYS A 1 91 ? 2.582 -9.721 23.392 1.00 35.04 91 LYS A O 1
ATOM 714 N N . LEU A 1 92 ? 3.117 -10.051 21.247 1.00 22.71 92 LEU A N 1
ATOM 715 C CA . LEU A 1 92 ? 3.672 -8.715 20.991 1.00 21.74 92 LEU A CA 1
ATOM 716 C C . LEU A 1 92 ? 2.726 -7.686 20.408 1.00 22.57 92 LEU A C 1
ATOM 717 O O . LEU A 1 92 ? 2.952 -6.465 20.556 1.00 25.36 92 LEU A O 1
ATOM 722 N N . ARG 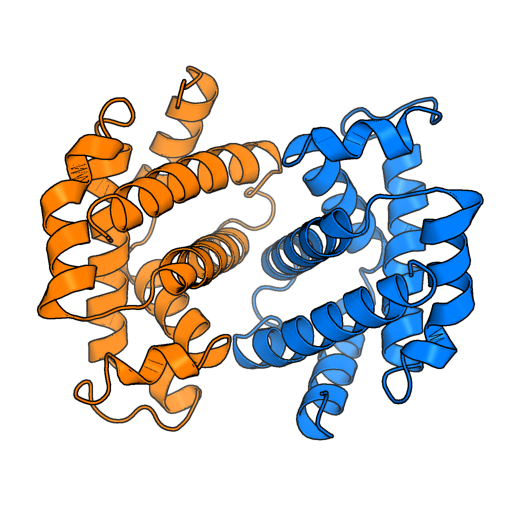A 1 93 ? 1.740 -8.195 19.713 1.00 21.88 93 ARG A N 1
ATOM 723 C CA . ARG A 1 93 ? 0.762 -7.332 19.052 1.00 21.42 93 ARG A CA 1
ATOM 724 C C . ARG A 1 93 ? 1.401 -6.311 18.136 1.00 20.54 93 ARG A C 1
ATOM 725 O O . ARG A 1 93 ? 1.035 -5.111 18.055 1.00 21.58 93 ARG A O 1
ATOM 733 N N . VAL A 1 94 ? 2.417 -6.739 17.337 1.00 17.93 94 VAL A N 1
ATOM 734 C CA . VAL A 1 94 ? 3.030 -5.872 16.331 1.00 16.32 94 VAL A CA 1
ATOM 735 C C . VAL A 1 94 ? 2.085 -5.708 15.171 1.00 14.56 94 VAL A C 1
ATOM 736 O O . VAL A 1 94 ? 1.560 -6.688 14.593 1.00 16.78 94 VAL A O 1
ATOM 740 N N . ASP A 1 95 ? 1.751 -4.455 14.785 1.00 15.21 95 ASP A N 1
ATOM 741 C CA . ASP A 1 95 ? 0.830 -4.249 13.665 1.00 15.40 95 ASP A CA 1
ATOM 742 C C . ASP A 1 95 ? 1.400 -4.895 12.418 1.00 14.97 95 ASP A C 1
ATOM 743 O O . ASP A 1 95 ? 2.604 -4.685 12.127 1.00 15.26 95 ASP A O 1
ATOM 748 N N . PRO A 1 96 ? 0.660 -5.710 11.675 1.00 15.16 96 PRO A N 1
ATOM 749 C CA . PRO A 1 96 ? 1.243 -6.471 10.581 1.00 15.96 96 PRO A CA 1
ATOM 750 C C . PRO A 1 96 ? 1.699 -5.608 9.404 1.00 16.42 96 PRO A C 1
ATOM 751 O O . PRO A 1 96 ? 2.411 -6.124 8.555 1.00 17.27 96 PRO A O 1
ATOM 755 N N . SER A 1 97 ? 1.292 -4.319 9.379 1.00 16.02 97 SER A N 1
ATOM 756 C CA . SER A 1 97 ? 1.789 -3.427 8.295 1.00 17.73 97 SER A CA 1
ATOM 757 C C . SER A 1 97 ? 3.288 -3.212 8.419 1.00 16.07 97 SER A C 1
ATOM 758 O O . SER A 1 97 ? 3.867 -2.685 7.484 1.00 17.81 97 SER A O 1
ATOM 761 N N . ASN A 1 98 ? 3.891 -3.554 9.544 1.00 14.84 98 ASN A N 1
ATOM 762 C CA . ASN A 1 98 ? 5.315 -3.297 9.701 1.00 14.75 98 ASN A CA 1
ATOM 763 C C . ASN A 1 98 ? 6.211 -4.366 9.070 1.00 14.03 98 ASN A C 1
ATOM 764 O O . ASN A 1 98 ? 7.414 -4.118 8.863 1.00 14.35 98 ASN A O 1
ATOM 769 N N . PHE A 1 99 ? 5.690 -5.585 8.765 1.00 14.12 99 PHE A N 1
ATOM 770 C CA . PHE A 1 99 ? 6.565 -6.588 8.215 1.00 14.49 99 PHE A CA 1
ATOM 771 C C . PHE A 1 99 ? 7.220 -6.148 6.928 1.00 14.69 99 PHE A C 1
ATOM 772 O O . PHE A 1 99 ? 8.441 -6.399 6.738 1.00 15.18 99 PHE A O 1
ATOM 780 N N . LYS A 1 100 ? 6.480 -5.469 6.037 1.00 14.99 100 LYS A N 1
ATOM 781 C CA . LYS A 1 100 ? 7.092 -5.045 4.759 1.00 15.48 100 LYS A CA 1
ATOM 782 C C . LYS A 1 100 ? 8.187 -4.022 4.990 1.00 14.61 100 LYS A C 1
ATOM 783 O O . LYS A 1 100 ? 9.083 -3.897 4.147 1.00 15.09 100 LYS A O 1
ATOM 789 N N . ILE A 1 101 ? 8.120 -3.238 6.067 1.00 14.00 101 ILE A N 1
ATOM 790 C CA . ILE A 1 101 ? 9.154 -2.241 6.393 1.00 13.68 101 ILE A CA 1
ATOM 791 C C . ILE A 1 101 ? 10.422 -2.939 6.715 1.00 13.10 101 ILE A C 1
ATOM 792 O O . ILE A 1 101 ? 11.511 -2.649 6.170 1.00 13.98 101 ILE A O 1
ATOM 797 N N . LEU A 1 102 ? 1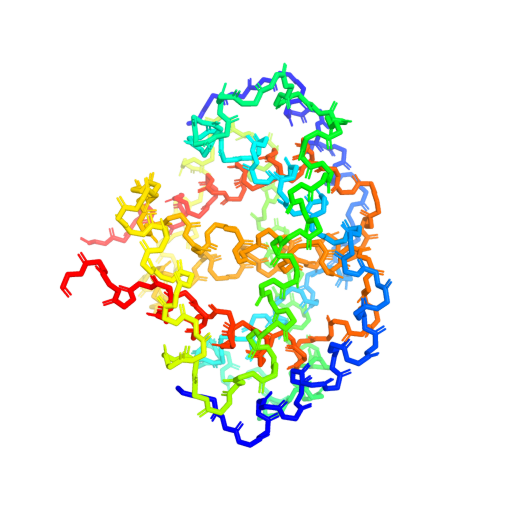0.393 -3.966 7.602 1.00 12.92 102 LEU A N 1
ATOM 798 C CA . LEU A 1 102 ? 11.651 -4.655 7.925 1.00 13.11 102 LEU A CA 1
ATOM 799 C C . LEU A 1 102 ? 12.181 -5.376 6.711 1.00 13.24 102 LEU A C 1
ATOM 800 O O . LEU A 1 102 ? 13.394 -5.397 6.485 1.00 13.85 102 LEU A O 1
ATOM 805 N N . ASN A 1 103 ? 11.291 -5.952 5.866 1.00 12.88 103 ASN A N 1
ATOM 806 C CA . ASN A 1 103 ? 11.746 -6.645 4.659 1.00 12.74 103 ASN A CA 1
ATOM 807 C C . ASN A 1 103 ? 12.509 -5.696 3.766 1.00 12.88 103 ASN A C 1
ATOM 808 O O . ASN A 1 103 ? 13.595 -6.032 3.260 1.00 13.33 103 ASN A O 1
ATOM 813 N N . HIS A 1 104 ? 12.033 -4.472 3.552 1.00 12.73 104 HIS A N 1
ATOM 814 C CA . HIS A 1 104 ? 12.761 -3.496 2.746 1.00 12.60 104 HIS A CA 1
ATOM 815 C C . HIS A 1 104 ? 14.122 -3.160 3.360 1.00 12.84 104 HIS A C 1
ATOM 816 O O . HIS A 1 104 ? 15.146 -3.074 2.664 1.00 13.65 104 HIS A O 1
ATOM 823 N N . CYS A 1 105 ? 14.145 -2.998 4.700 1.00 12.85 105 CYS A N 1
ATOM 824 C CA . CYS A 1 105 ? 15.429 -2.683 5.367 1.00 13.59 105 CYS A CA 1
ATOM 825 C C . CYS A 1 105 ? 16.396 -3.829 5.181 1.00 13.14 105 CYS A C 1
ATOM 826 O O . CYS A 1 105 ? 17.623 -3.585 5.003 1.00 13.79 105 CYS A O 1
ATOM 829 N N . ILE A 1 106 ? 15.932 -5.103 5.230 1.00 13.13 106 ILE A N 1
ATOM 830 C CA . ILE A 1 106 ? 16.804 -6.248 5.014 1.00 13.16 106 ILE A CA 1
ATOM 831 C C . ILE A 1 106 ? 17.395 -6.179 3.569 1.00 12.24 106 ILE A C 1
ATOM 832 O O . ILE A 1 106 ? 18.596 -6.374 3.396 1.00 13.55 106 ILE A O 1
ATOM 837 N N . LEU A 1 107 ? 16.525 -5.880 2.586 1.00 12.34 107 LEU A N 1
ATOM 838 C CA . LEU A 1 107 ? 17.069 -5.757 1.187 1.00 12.99 107 LEU A CA 1
ATOM 839 C C . LEU A 1 107 ? 18.108 -4.660 1.087 1.00 12.41 107 LEU A C 1
ATOM 840 O O . LEU A 1 107 ? 19.150 -4.839 0.441 1.00 13.83 107 LEU A O 1
ATOM 845 N N . VAL A 1 108 ? 17.844 -3.516 1.740 1.00 13.21 108 VAL A N 1
ATOM 846 C CA . VAL A 1 108 ? 18.839 -2.406 1.686 1.00 12.98 108 VAL A CA 1
ATOM 847 C C . VAL A 1 108 ? 20.159 -2.845 2.315 1.00 12.87 108 VAL A C 1
ATOM 848 O O . VAL A 1 108 ? 21.235 -2.606 1.753 1.00 14.20 108 VAL A O 1
ATOM 852 N N . VAL A 1 109 ? 20.100 -3.521 3.468 1.00 12.93 109 VAL A N 1
ATOM 853 C CA . VAL A 1 109 ? 21.309 -3.911 4.138 1.00 13.91 109 VAL A CA 1
ATOM 854 C C . VAL A 1 109 ? 22.079 -4.904 3.281 1.00 13.05 109 VAL A C 1
ATOM 855 O O . VAL A 1 109 ? 23.298 -4.801 3.117 1.00 14.43 109 VAL A O 1
ATOM 859 N N . ILE A 1 110 ? 21.401 -5.935 2.769 1.00 13.62 110 ILE A N 1
ATOM 860 C CA . ILE A 1 110 ? 22.112 -6.921 1.921 1.00 13.95 110 ILE A CA 1
ATOM 861 C C . ILE A 1 110 ? 22.745 -6.203 0.734 1.00 13.81 110 ILE A C 1
ATOM 862 O O . ILE A 1 110 ? 23.891 -6.534 0.355 1.00 15.12 110 ILE A O 1
ATOM 867 N N . SER A 1 111 ? 22.069 -5.221 0.129 1.00 13.80 111 SER A N 1
ATOM 868 C CA . SER A 1 111 ? 22.640 -4.484 -0.980 1.00 14.31 111 SER A CA 1
ATOM 869 C C . SER A 1 111 ? 23.920 -3.745 -0.549 1.00 13.98 111 SER A C 1
ATOM 870 O O . SER A 1 111 ? 24.914 -3.728 -1.264 1.00 15.52 111 SER A O 1
ATOM 873 N N . THR A 1 112 ? 23.913 -3.110 0.640 1.00 15.03 112 THR A N 1
ATOM 874 C CA . THR A 1 112 ? 25.107 -2.422 1.091 1.00 15.15 112 THR A CA 1
ATOM 875 C C . THR A 1 112 ? 26.299 -3.349 1.345 1.00 15.62 112 THR A C 1
ATOM 876 O O . THR A 1 112 ? 27.463 -2.980 1.188 1.00 18.83 112 THR A O 1
ATOM 880 N N . MET A 1 113 ? 26.026 -4.578 1.781 1.00 15.09 113 MET A N 1
ATOM 881 C CA . MET A 1 113 ? 27.078 -5.485 2.208 1.00 15.77 113 MET A CA 1
ATOM 882 C C . MET A 1 113 ? 27.528 -6.476 1.153 1.00 16.07 113 MET A C 1
ATOM 883 O O . MET A 1 113 ? 28.703 -6.909 1.224 1.00 18.53 113 MET A O 1
ATOM 892 N N . PHE A 1 114 ? 26.631 -6.836 0.242 1.00 16.39 114 PHE A N 1
ATOM 893 C CA . PHE A 1 114 ? 26.930 -7.845 -0.756 1.00 16.17 114 PHE A CA 1
ATOM 894 C C . PHE A 1 114 ? 26.521 -7.356 -2.126 1.00 17.25 114 PHE A C 1
ATOM 895 O O . PHE A 1 114 ? 25.687 -7.921 -2.829 1.00 18.31 114 PHE A O 1
ATOM 903 N N . PRO A 1 115 ? 27.023 -6.246 -2.598 1.00 17.77 115 PRO A N 1
ATOM 904 C CA . PRO A 1 115 ? 26.601 -5.689 -3.897 1.00 19.23 115 PRO A CA 1
ATOM 905 C C . PRO A 1 115 ? 26.868 -6.681 -5.040 1.00 22.19 115 PRO A C 1
ATOM 906 O O . PRO A 1 115 ? 26.074 -6.672 -6.002 1.00 26.12 115 PRO A O 1
ATOM 910 N N . LYS A 1 116 ? 27.914 -7.514 -5.016 1.00 20.67 116 LYS A N 1
ATOM 911 C CA . LYS A 1 116 ? 28.137 -8.414 -6.140 1.00 21.85 116 LYS A CA 1
ATOM 912 C C . LYS A 1 116 ? 27.128 -9.568 -6.176 1.00 21.31 116 LYS A C 1
ATOM 913 O O . LYS A 1 116 ? 26.602 -9.929 -7.248 1.00 24.37 116 LYS A O 1
ATOM 919 N N . GLU A 1 117 ? 26.856 -10.119 -4.977 1.00 19.85 117 GLU A N 1
ATOM 920 C CA . GLU A 1 117 ? 25.921 -11.247 -4.951 1.00 19.82 117 GLU A CA 1
ATOM 921 C C . GLU A 1 117 ? 24.482 -10.837 -5.102 1.00 17.93 117 GLU A C 1
ATOM 922 O O . GLU A 1 117 ? 23.668 -11.650 -5.563 1.00 20.44 117 GLU A O 1
ATOM 928 N N . PHE A 1 118 ? 24.141 -9.603 -4.692 1.00 16.55 118 PHE A N 1
ATOM 929 C CA . PHE A 1 118 ? 22.749 -9.207 -4.705 1.00 16.70 118 PHE A CA 1
ATOM 930 C C . PHE A 1 118 ? 22.327 -8.606 -6.052 1.00 16.26 118 PHE A C 1
ATOM 931 O O . PHE A 1 118 ? 22.028 -7.392 -6.209 1.00 16.72 118 PHE A O 1
ATOM 939 N N . THR A 1 119 ? 22.370 -9.502 -7.039 1.00 16.84 119 THR A N 1
ATOM 940 C CA . THR A 1 119 ? 21.993 -9.138 -8.399 1.00 17.22 119 THR A CA 1
ATOM 941 C C . THR A 1 119 ? 20.484 -8.905 -8.510 1.00 14.57 119 THR A C 1
ATOM 942 O O . THR A 1 119 ? 19.720 -9.242 -7.614 1.00 15.17 119 THR A O 1
ATOM 946 N N . PRO A 1 120 ? 20.038 -8.354 -9.631 1.00 15.54 120 PRO A N 1
ATOM 947 C CA . PRO A 1 120 ? 18.576 -8.239 -9.819 1.00 14.75 120 PRO A CA 1
ATOM 948 C C . PRO A 1 120 ? 17.891 -9.597 -9.747 1.00 14.89 120 PRO A C 1
ATOM 949 O O . PRO A 1 120 ? 16.768 -9.693 -9.221 1.00 14.98 120 PRO A O 1
ATOM 953 N N . GLU A 1 121 ? 18.521 -10.642 -10.248 1.00 16.67 121 GLU A N 1
ATOM 954 C CA . GLU A 1 121 ? 17.880 -12.009 -10.213 1.00 16.31 121 GLU A CA 1
ATOM 955 C C . GLU A 1 121 ? 17.832 -12.509 -8.793 1.00 16.15 121 GLU A C 1
ATOM 956 O O . GLU A 1 121 ? 16.833 -13.157 -8.383 1.00 17.61 121 GLU A O 1
ATOM 962 N N . ALA A 1 122 ? 18.884 -12.227 -8.009 1.00 16.28 122 ALA A N 1
ATOM 963 C CA . ALA A 1 122 ? 18.816 -12.644 -6.573 1.00 16.16 122 ALA A CA 1
ATOM 964 C C . ALA A 1 122 ? 17.704 -11.863 -5.874 1.00 15.02 122 ALA A C 1
ATOM 965 O O . ALA A 1 122 ? 16.959 -12.375 -5.027 1.00 15.75 122 ALA A O 1
ATOM 967 N N . HIS A 1 123 ? 17.604 -10.578 -6.232 1.00 14.04 123 HIS A N 1
ATOM 968 C CA . HIS A 1 123 ? 16.617 -9.697 -5.618 1.00 14.31 123 HIS A CA 1
ATOM 969 C C . HIS A 1 123 ? 15.177 -10.088 -5.930 1.00 13.68 123 HIS A C 1
ATOM 970 O O . HIS A 1 123 ? 14.328 -10.081 -5.030 1.00 14.36 123 HIS A O 1
ATOM 977 N N . VAL A 1 124 ? 14.834 -10.463 -7.176 1.00 13.66 124 VAL A N 1
ATOM 978 C CA . VAL A 1 124 ? 13.430 -10.810 -7.413 1.00 13.95 124 VAL A CA 1
ATOM 979 C C . VAL A 1 124 ? 13.034 -12.006 -6.587 1.00 13.58 124 VAL A C 1
ATOM 980 O O . VAL A 1 124 ? 11.936 -12.022 -5.988 1.00 14.26 124 VAL A O 1
ATOM 984 N N . SER A 1 125 ? 13.884 -13.064 -6.528 1.00 13.56 125 SER A N 1
ATOM 985 C CA . SER A 1 125 ? 13.492 -14.232 -5.743 1.00 14.35 125 SER A CA 1
ATOM 986 C C . SER A 1 125 ? 13.502 -13.925 -4.257 1.00 13.97 125 SER A C 1
ATOM 987 O O . SER A 1 125 ? 12.585 -14.420 -3.531 1.00 14.34 125 SER A O 1
ATOM 990 N N . LEU A 1 126 ? 14.449 -13.122 -3.770 1.00 14.35 126 LEU A N 1
ATOM 991 C CA . LEU A 1 126 ? 14.439 -12.821 -2.321 1.00 13.91 126 LEU A CA 1
ATOM 992 C C . LEU A 1 126 ? 13.236 -11.966 -1.974 1.00 13.11 126 LEU A C 1
ATOM 993 O O . LEU A 1 126 ? 12.665 -12.143 -0.906 1.00 14.14 126 LEU A O 1
ATOM 998 N N . ASP A 1 127 ? 12.833 -11.055 -2.874 1.00 13.85 127 ASP A N 1
ATOM 999 C CA . ASP A 1 127 ? 11.675 -10.220 -2.552 1.00 13.82 127 ASP A CA 1
ATOM 1000 C C . ASP A 1 127 ? 10.414 -11.084 -2.520 1.00 13.11 127 ASP A C 1
ATOM 1001 O O . ASP A 1 127 ? 9.538 -10.932 -1.662 1.00 14.02 127 ASP A O 1
ATOM 1006 N N . LYS A 1 128 ? 10.300 -12.030 -3.495 1.00 13.64 128 LYS A N 1
ATOM 1007 C CA . LYS A 1 128 ? 9.109 -12.934 -3.438 1.00 13.21 128 LYS A CA 1
ATOM 1008 C C . LYS A 1 128 ? 9.148 -13.753 -2.131 1.00 12.65 128 LYS A C 1
ATOM 1009 O O . LYS A 1 128 ? 8.115 -13.945 -1.466 1.00 14.18 128 LYS A O 1
ATOM 1015 N N . PHE A 1 129 ? 10.330 -14.198 -1.734 1.00 13.36 129 PHE A N 1
ATOM 1016 C CA . PHE A 1 129 ? 10.478 -14.956 -0.466 1.00 13.15 129 PHE A CA 1
ATOM 1017 C C . PHE A 1 129 ? 10.102 -14.094 0.729 1.00 13.05 129 PHE A C 1
ATOM 1018 O O . PHE A 1 129 ? 9.362 -14.588 1.583 1.00 13.48 129 PHE A O 1
ATOM 1026 N N . LEU A 1 130 ? 10.575 -12.853 0.791 1.00 13.15 130 LEU A N 1
ATOM 1027 C CA . LEU A 1 130 ? 10.218 -12.016 1.964 1.00 12.95 130 LEU A CA 1
ATOM 1028 C C . LEU A 1 130 ? 8.742 -11.687 1.977 1.00 13.22 130 LEU A C 1
ATOM 1029 O O . LEU A 1 130 ? 8.125 -11.569 3.047 1.00 13.40 130 LEU A O 1
ATOM 1034 N N . SER A 1 131 ? 8.079 -11.568 0.817 1.00 14.22 131 SER A N 1
ATOM 1035 C CA . SER A 1 131 ? 6.615 -11.409 0.759 1.00 14.24 131 SER A CA 1
ATOM 1036 C C . SER A 1 131 ? 6.004 -12.673 1.367 1.00 14.26 131 SER A C 1
ATOM 1037 O O . SER A 1 131 ? 4.998 -12.564 2.126 1.00 14.43 131 SER A O 1
ATOM 1040 N N . GLY A 1 132 ? 6.542 -13.851 1.049 1.00 13.78 132 GLY A N 1
ATOM 1041 C CA . GLY A 1 132 ? 5.977 -15.095 1.621 1.00 14.87 132 GLY A CA 1
ATOM 1042 C C . GLY A 1 132 ? 6.218 -15.143 3.128 1.00 13.70 132 GLY A C 1
ATOM 1043 O O . GLY A 1 132 ? 5.336 -15.618 3.880 1.00 15.35 132 GLY A O 1
ATOM 1044 N N . VAL A 1 133 ? 7.351 -14.669 3.608 1.00 13.35 133 VAL A N 1
ATOM 1045 C CA . VAL A 1 133 ? 7.654 -14.612 5.028 1.00 13.20 133 VAL A CA 1
ATOM 1046 C C . VAL A 1 133 ? 6.614 -13.694 5.694 1.00 12.60 133 VAL A C 1
ATOM 1047 O O . VAL A 1 133 ? 6.032 -14.019 6.739 1.00 14.55 133 VAL A O 1
ATOM 1051 N N . ALA A 1 134 ? 6.378 -12.503 5.095 1.00 14.05 134 ALA A N 1
ATOM 1052 C CA . ALA A 1 134 ? 5.371 -11.581 5.710 1.00 13.92 134 ALA A CA 1
ATOM 1053 C C . ALA A 1 134 ? 3.996 -12.224 5.744 1.00 13.76 134 ALA A C 1
ATOM 1054 O O . ALA A 1 134 ? 3.255 -12.044 6.749 1.00 15.56 134 ALA A O 1
ATOM 1056 N N . LEU A 1 135 ? 3.639 -12.958 4.674 1.00 14.55 135 LEU A N 1
ATOM 1057 C CA . LEU A 1 135 ? 2.286 -13.565 4.693 1.00 14.77 135 LEU A CA 1
ATOM 1058 C C . LEU A 1 135 ? 2.219 -14.682 5.742 1.00 15.03 135 LEU A C 1
ATOM 1059 O O . LEU A 1 135 ? 1.172 -14.858 6.409 1.00 16.46 135 LEU A O 1
ATOM 1064 N N . ALA A 1 136 ? 3.296 -15.442 5.910 1.00 14.63 136 ALA A N 1
ATOM 1065 C CA . ALA A 1 136 ? 3.301 -16.475 6.957 1.00 14.82 136 ALA A CA 1
ATOM 1066 C C . ALA A 1 136 ? 3.256 -15.839 8.332 1.00 14.08 136 ALA A C 1
ATOM 1067 O O . ALA A 1 136 ? 2.604 -16.333 9.245 1.00 15.58 136 ALA A O 1
ATOM 1069 N N . LEU A 1 137 ? 4.006 -14.702 8.543 1.00 14.20 137 LEU A N 1
ATOM 1070 C CA . LEU A 1 137 ? 3.936 -14.043 9.847 1.00 14.30 137 LEU A CA 1
ATOM 1071 C C . LEU A 1 137 ? 2.566 -13.466 10.073 1.00 14.01 137 LEU A C 1
ATOM 1072 O O . LEU A 1 137 ? 2.144 -13.314 11.244 1.00 16.03 137 LEU A O 1
ATOM 1077 N N . ALA A 1 138 ? 1.814 -13.143 9.021 1.00 15.10 138 ALA A N 1
ATOM 1078 C CA . ALA A 1 138 ? 0.457 -12.622 9.156 1.00 15.98 138 ALA A CA 1
ATOM 1079 C C . ALA A 1 138 ? -0.512 -13.757 9.457 1.00 15.05 138 ALA A C 1
ATOM 1080 O O . ALA A 1 138 ? -1.709 -13.416 9.746 1.00 15.84 138 ALA A O 1
ATOM 1082 N N . GLU A 1 139 ? -0.146 -15.002 9.464 1.00 14.68 139 GLU A N 1
ATOM 1083 C CA . GLU A 1 139 ? -1.138 -16.102 9.631 1.00 15.59 139 GLU A CA 1
ATOM 1084 C C . GLU A 1 139 ? -2.049 -16.030 10.827 1.00 16.13 139 GLU A C 1
ATOM 1085 O O . GLU A 1 139 ? -3.260 -16.336 10.699 1.00 17.29 139 GLU A O 1
ATOM 1091 N N . ARG A 1 140 ? -1.516 -15.655 11.988 1.00 15.33 140 ARG A N 1
ATOM 1092 C CA . ARG A 1 140 ? -2.354 -15.685 13.225 1.00 15.85 140 ARG A CA 1
ATOM 1093 C C . ARG A 1 140 ? -3.062 -14.375 13.486 1.00 16.01 140 ARG A C 1
ATOM 1094 O O . ARG A 1 140 ? -3.674 -14.204 14.516 1.00 17.77 140 ARG A O 1
ATOM 1102 N N . TYR A 1 141 ? -2.962 -13.398 12.531 1.00 15.32 141 TYR A N 1
ATOM 1103 C CA . TYR A 1 141 ? -3.611 -12.107 12.823 1.00 15.10 141 TYR A CA 1
ATOM 1104 C C . TYR A 1 141 ? -5.102 -12.044 12.640 1.00 14.72 141 TYR A C 1
ATOM 1105 O O . TYR A 1 141 ? -5.712 -11.219 13.340 1.00 16.88 141 TYR A O 1
ATOM 1114 N N . ARG A 1 142 ? -5.735 -12.779 11.728 1.00 14.45 142 ARG A N 1
ATOM 1115 C CA . ARG A 1 142 ? -7.214 -12.657 11.597 1.00 14.99 142 ARG A CA 1
ATOM 1116 C C . ARG A 1 142 ? -7.849 -13.851 10.879 1.00 17.40 142 ARG A C 1
ATOM 1117 O O . ARG A 1 142 ? -7.123 -14.739 10.468 1.00 18.62 142 ARG A O 1
ATOM 1126 N N . VAL B 2 1 ? 6.038 18.512 2.485 1.00 76.92 1 VAL B N 1
ATOM 1127 C CA . VAL B 2 1 ? 7.278 18.174 3.178 1.00 60.31 1 VAL B CA 1
ATOM 1128 C C . VAL B 2 1 ? 8.040 19.407 3.677 1.00 55.03 1 VAL B C 1
ATOM 1129 O O . VAL B 2 1 ? 8.104 20.421 2.972 1.00 71.13 1 VAL B O 1
ATOM 1133 N N . GLU B 2 2 ? 8.605 19.294 4.858 1.00 47.71 2 GLU B N 1
ATOM 1134 C CA . GLU B 2 2 ? 9.425 20.159 5.664 1.00 44.87 2 GLU B CA 1
ATOM 1135 C C . GLU B 2 2 ? 10.849 19.590 5.620 1.00 36.11 2 GLU B C 1
ATOM 1136 O O . GLU B 2 2 ? 11.041 18.358 5.723 1.00 49.96 2 GLU B O 1
ATOM 1142 N N . TRP B 2 3 ? 11.874 20.404 5.473 1.00 24.54 3 TRP B N 1
ATOM 1143 C CA . TRP B 2 3 ? 13.249 19.870 5.369 1.00 21.93 3 TRP B CA 1
ATOM 1144 C C . TRP B 2 3 ? 14.176 20.456 6.421 1.00 22.95 3 TRP B C 1
ATOM 1145 O O . TRP B 2 3 ? 14.226 21.672 6.670 1.00 27.70 3 TRP B O 1
ATOM 1156 N N . THR B 2 4 ? 14.970 19.638 7.058 1.00 22.95 4 THR B N 1
ATOM 1157 C CA . THR B 2 4 ? 16.004 20.158 7.968 1.00 23.59 4 THR B CA 1
ATOM 1158 C C . THR B 2 4 ? 17.242 20.514 7.171 1.00 20.73 4 THR B C 1
ATOM 1159 O O . THR B 2 4 ? 17.483 20.043 6.049 1.00 19.91 4 THR B O 1
ATOM 1163 N N . ASP B 2 5 ? 18.104 21.372 7.729 1.00 21.73 5 ASP B N 1
ATOM 1164 C CA . ASP B 2 5 ? 19.371 21.732 7.032 1.00 21.34 5 ASP B CA 1
ATOM 1165 C C . ASP B 2 5 ? 20.182 20.455 6.865 1.00 20.65 5 ASP B C 1
ATOM 1166 O O . ASP B 2 5 ? 20.804 20.309 5.809 1.00 20.98 5 ASP B O 1
ATOM 1171 N N . LYS B 2 6 ? 20.216 19.579 7.836 1.00 20.92 6 LYS B N 1
ATOM 1172 C CA . LYS B 2 6 ? 20.983 18.362 7.690 1.00 20.14 6 LYS B CA 1
ATOM 1173 C C . LYS B 2 6 ? 20.462 17.507 6.529 1.00 19.13 6 LYS B C 1
ATOM 1174 O O . LYS B 2 6 ? 21.272 16.984 5.712 1.00 18.74 6 LYS B O 1
ATOM 1180 N N . GLU B 2 7 ? 19.122 17.382 6.380 1.00 18.63 7 GLU B N 1
ATOM 1181 C CA . GLU B 2 7 ? 18.574 16.641 5.239 1.00 18.32 7 GLU B CA 1
ATOM 1182 C C . GLU B 2 7 ? 18.972 17.280 3.937 1.00 16.93 7 GLU B C 1
ATOM 1183 O O . GLU B 2 7 ? 19.320 16.602 2.989 1.00 17.76 7 GLU B O 1
ATOM 1189 N N . ARG B 2 8 ? 18.905 18.619 3.855 1.00 17.87 8 ARG B N 1
ATOM 1190 C CA . ARG B 2 8 ? 19.292 19.335 2.639 1.00 15.95 8 ARG B CA 1
ATOM 1191 C C . ARG B 2 8 ? 20.746 19.034 2.319 1.00 15.16 8 ARG B C 1
ATOM 1192 O O . ARG B 2 8 ? 21.102 18.815 1.161 1.00 16.48 8 ARG B O 1
ATOM 1200 N N . SER B 2 9 ? 21.647 19.034 3.298 1.00 16.03 9 SER B N 1
ATOM 1201 C CA . SER B 2 9 ? 23.061 18.781 3.074 1.00 16.76 9 SER B CA 1
ATOM 1202 C C . SER B 2 9 ? 23.279 17.359 2.586 1.00 16.17 9 SER B C 1
ATOM 1203 O O . SER B 2 9 ? 24.040 17.135 1.658 1.00 16.82 9 SER B O 1
ATOM 1206 N N . ILE B 2 10 ? 22.571 16.362 3.239 1.00 16.45 10 ILE B N 1
ATOM 1207 C CA . ILE B 2 10 ? 22.703 14.994 2.776 1.00 16.18 10 ILE B CA 1
ATOM 1208 C C . ILE B 2 10 ? 22.249 14.815 1.342 1.00 15.54 10 ILE B C 1
ATOM 1209 O O . ILE B 2 10 ? 22.966 14.172 0.538 1.00 16.58 10 ILE B O 1
ATOM 1214 N N . ILE B 2 11 ? 21.086 15.359 0.970 1.00 15.58 11 ILE B N 1
ATOM 1215 C CA . ILE B 2 11 ? 20.598 15.205 -0.399 1.00 15.35 11 ILE B CA 1
ATOM 1216 C C . ILE B 2 11 ? 21.561 15.863 -1.377 1.00 14.22 11 ILE B C 1
ATOM 1217 O O . ILE B 2 11 ? 21.899 15.303 -2.414 1.00 15.36 11 ILE B O 1
ATOM 1222 N N . SER B 2 12 ? 22.005 17.086 -1.041 1.00 15.38 12 SER B N 1
ATOM 1223 C CA . SER B 2 12 ? 22.938 17.765 -1.959 1.00 15.59 12 SER B CA 1
ATOM 1224 C C . SER B 2 12 ? 24.181 16.958 -2.181 1.00 16.80 12 SER B C 1
ATOM 1225 O O . SER B 2 12 ? 24.691 16.780 -3.296 1.00 18.07 12 SER B O 1
ATOM 1228 N N . ASP B 2 13 ? 24.758 16.370 -1.094 1.00 16.69 13 ASP B N 1
ATOM 1229 C CA . ASP B 2 13 ? 26.000 15.563 -1.166 1.00 18.35 13 ASP B CA 1
ATOM 1230 C C . ASP B 2 13 ? 25.772 14.304 -2.004 1.00 16.95 13 ASP B C 1
ATOM 1231 O O . ASP B 2 13 ? 26.577 13.929 -2.825 1.00 19.19 13 ASP B O 1
ATOM 1236 N N . ILE B 2 14 ? 24.615 13.627 -1.825 1.00 16.78 14 ILE B N 1
ATOM 1237 C CA . ILE B 2 14 ? 24.324 12.446 -2.639 1.00 16.61 14 ILE B CA 1
ATOM 1238 C C . ILE B 2 14 ? 24.332 12.811 -4.122 1.00 16.79 14 ILE B C 1
ATOM 1239 O O . ILE B 2 14 ? 24.970 12.106 -4.913 1.00 17.88 14 ILE B O 1
ATOM 1244 N N . PHE B 2 15 ? 23.614 13.900 -4.498 1.00 16.14 15 PHE B N 1
ATOM 1245 C CA . PHE B 2 15 ? 23.553 14.210 -5.926 1.00 17.17 15 PHE B CA 1
ATOM 1246 C C . PHE B 2 15 ? 24.865 14.696 -6.495 1.00 18.08 15 PHE B C 1
ATOM 1247 O O . PHE B 2 15 ? 25.206 14.439 -7.665 1.00 20.32 15 PHE B O 1
ATOM 1255 N N . SER B 2 16 ? 25.667 15.346 -5.679 1.00 18.02 16 SER B N 1
ATOM 1256 C CA . SER B 2 16 ? 26.942 15.870 -6.153 1.00 20.55 16 SER B CA 1
ATOM 1257 C C . SER B 2 16 ? 27.903 14.748 -6.495 1.00 21.82 16 SER B C 1
ATOM 1258 O O . SER B 2 16 ? 28.797 14.914 -7.330 1.00 26.34 16 SER B O 1
ATOM 1263 N N . HIS B 2 17 ? 27.749 13.598 -5.841 1.00 21.38 17 HIS B N 1
ATOM 1264 C CA . HIS B 2 17 ? 28.656 12.469 -6.098 1.00 24.13 17 HIS B CA 1
ATOM 1265 C C . HIS B 2 17 ? 28.023 11.325 -6.894 1.00 22.88 17 HIS B C 1
ATOM 1266 O O . HIS B 2 17 ? 28.635 10.307 -7.108 1.00 24.57 17 HIS B O 1
ATOM 1273 N N . MET B 2 18 ? 26.791 11.518 -7.330 1.00 22.64 18 MET B N 1
ATOM 1274 C CA . MET B 2 18 ? 26.091 10.497 -8.119 1.00 23.78 18 MET B CA 1
ATOM 1275 C C . MET B 2 18 ? 26.647 10.254 -9.478 1.00 20.69 18 MET B C 1
ATOM 1276 O O . MET B 2 18 ? 26.773 11.243 -10.200 1.00 24.02 18 MET B O 1
ATOM 1285 N N . ASP B 2 19 ? 26.960 9.048 -9.873 1.00 20.57 19 ASP B N 1
ATOM 1286 C CA . ASP B 2 19 ? 27.392 8.766 -11.261 1.00 21.38 19 ASP B CA 1
ATOM 1287 C C . ASP B 2 19 ? 26.079 8.349 -11.935 1.00 19.63 19 ASP B C 1
ATOM 1288 O O . ASP B 2 19 ? 25.636 7.192 -11.845 1.00 19.08 19 ASP B O 1
ATOM 1293 N N . TYR B 2 20 ? 25.412 9.305 -12.565 1.00 20.12 20 TYR B N 1
ATOM 1294 C CA . TYR B 2 20 ? 24.132 9.003 -13.184 1.00 18.90 20 TYR B CA 1
ATOM 1295 C C . TYR B 2 20 ? 24.227 7.905 -14.248 1.00 18.65 20 TYR B C 1
ATOM 1296 O O . TYR B 2 20 ? 23.263 7.161 -14.389 1.00 20.14 20 TYR B O 1
ATOM 1305 N N . ASP B 2 21 ? 25.343 7.890 -14.959 1.00 20.66 21 ASP B N 1
ATOM 1306 C CA . ASP B 2 21 ? 25.476 6.909 -16.020 1.00 21.59 21 ASP B CA 1
ATOM 1307 C C . ASP B 2 21 ? 25.615 5.475 -15.511 1.00 20.17 21 ASP B C 1
ATOM 1308 O O . ASP B 2 21 ? 25.449 4.521 -16.268 1.00 21.87 21 ASP B O 1
ATOM 1313 N N . ASP B 2 22 ? 25.893 5.345 -14.232 1.00 20.92 22 ASP B N 1
ATOM 1314 C CA . ASP B 2 22 ? 25.988 4.022 -13.586 1.00 20.70 22 ASP B CA 1
ATOM 1315 C C . ASP B 2 22 ? 24.704 3.690 -12.865 1.00 19.31 22 ASP B C 1
ATOM 1316 O O . ASP B 2 22 ? 24.059 2.663 -13.112 1.00 21.85 22 ASP B O 1
ATOM 1321 N N . ILE B 2 23 ? 24.312 4.597 -11.951 1.00 17.91 23 ILE B N 1
ATOM 1322 C CA . ILE B 2 23 ? 23.096 4.305 -11.172 1.00 17.17 23 ILE B CA 1
ATOM 1323 C C . ILE B 2 23 ? 21.831 4.247 -11.969 1.00 16.64 23 ILE B C 1
ATOM 1324 O O . ILE B 2 23 ? 20.939 3.414 -11.731 1.00 17.91 23 ILE B O 1
ATOM 1329 N N . GLY B 2 24 ? 21.645 5.149 -12.963 1.00 16.72 24 GLY B N 1
ATOM 1330 C CA . GLY B 2 24 ? 20.404 5.223 -13.709 1.00 16.51 24 GLY B CA 1
ATOM 1331 C C . GLY B 2 24 ? 20.101 3.907 -14.453 1.00 16.19 24 GLY B C 1
ATOM 1332 O O . GLY B 2 24 ? 19.004 3.353 -14.282 1.00 16.87 24 GLY B O 1
ATOM 1333 N N . PRO B 2 25 ? 20.973 3.424 -15.276 1.00 16.80 25 PRO B N 1
ATOM 1334 C CA . PRO B 2 25 ? 20.731 2.151 -16.002 1.00 15.87 25 PRO B CA 1
ATOM 1335 C C . PRO B 2 25 ? 20.528 1.045 -15.008 1.00 16.00 25 PRO B C 1
ATOM 1336 O O . PRO B 2 25 ? 19.679 0.157 -15.212 1.00 16.98 25 PRO B O 1
ATOM 1340 N N . LYS B 2 26 ? 21.290 0.967 -13.920 1.00 15.03 26 LYS B N 1
ATOM 1341 C CA . LYS B 2 26 ? 21.145 -0.135 -12.974 1.00 14.60 26 LYS B CA 1
ATOM 1342 C C . LYS B 2 26 ? 19.782 -0.126 -12.276 1.00 14.18 26 LYS B C 1
ATOM 1343 O O . LYS B 2 26 ? 19.153 -1.154 -12.052 1.00 14.55 26 LYS B O 1
ATOM 1349 N N . ALA B 2 27 ? 19.339 1.066 -11.858 1.00 13.71 27 ALA B N 1
ATOM 1350 C CA . ALA B 2 27 ? 18.078 1.164 -11.155 1.00 13.31 27 ALA B CA 1
ATOM 1351 C C . ALA B 2 27 ? 16.918 0.768 -12.036 1.00 13.93 27 ALA B C 1
ATOM 1352 O O . ALA B 2 27 ? 16.027 0.008 -11.628 1.00 14.38 27 ALA B O 1
ATOM 1354 N N . LEU B 2 28 ? 16.879 1.232 -13.305 1.00 14.93 28 LEU B N 1
ATOM 1355 C CA . LEU B 2 28 ? 15.745 0.895 -14.138 1.00 15.20 28 LEU B CA 1
ATOM 1356 C C . LEU B 2 28 ? 15.822 -0.579 -14.526 1.00 14.82 28 LEU B C 1
ATOM 1357 O O . LEU B 2 28 ? 14.795 -1.262 -14.506 1.00 15.56 28 LEU B O 1
ATOM 1362 N N . SER B 2 29 ? 17.011 -1.072 -14.839 1.00 15.37 29 SER B N 1
ATOM 1363 C CA . SER B 2 29 ? 17.080 -2.521 -15.209 1.00 15.33 29 SER B CA 1
ATOM 1364 C C . SER B 2 29 ? 16.690 -3.389 -14.027 1.00 15.64 29 SER B C 1
ATOM 1365 O O . SER B 2 29 ? 16.057 -4.418 -14.183 1.00 17.25 29 SER B O 1
ATOM 1370 N N . ARG B 2 30 ? 17.063 -2.981 -12.804 1.00 14.86 30 ARG B N 1
ATOM 1371 C CA . ARG B 2 30 ? 16.705 -3.749 -11.621 1.00 14.98 30 ARG B CA 1
ATOM 1372 C C . ARG B 2 30 ? 15.172 -3.733 -11.481 1.00 14.20 30 ARG B C 1
ATOM 1373 O O . ARG B 2 30 ? 14.596 -4.796 -11.183 1.00 15.17 30 ARG B O 1
ATOM 1381 N N . CYS B 2 31 ? 14.532 -2.585 -11.686 1.00 14.00 31 CYS B N 1
ATOM 1382 C CA . CYS B 2 31 ? 13.084 -2.581 -11.599 1.00 14.48 31 CYS B CA 1
ATOM 1383 C C . CYS B 2 31 ? 12.453 -3.488 -12.640 1.00 14.81 31 CYS B C 1
ATOM 1384 O O . CYS B 2 31 ? 11.447 -4.168 -12.386 1.00 14.35 31 CYS B O 1
ATOM 1387 N N . LEU B 2 32 ? 13.006 -3.525 -13.857 1.00 15.04 32 LEU B N 1
ATOM 1388 C CA . LEU B 2 32 ? 12.423 -4.351 -14.930 1.00 15.74 32 LEU B CA 1
ATOM 1389 C C . LEU B 2 32 ? 12.582 -5.839 -14.589 1.00 15.57 32 LEU B C 1
ATOM 1390 O O . LEU B 2 32 ? 11.758 -6.661 -15.101 1.00 16.91 32 LEU B O 1
ATOM 1395 N N . VAL B 2 33 ? 13.563 -6.223 -13.774 1.00 14.80 33 VAL B N 1
ATOM 1396 C CA . VAL B 2 33 ? 13.712 -7.621 -13.385 1.00 14.63 33 VAL B CA 1
ATOM 1397 C C . VAL B 2 33 ? 12.879 -7.947 -12.153 1.00 14.68 33 VAL B C 1
ATOM 1398 O O . VAL B 2 33 ? 12.224 -8.996 -12.081 1.00 15.35 33 VAL B O 1
ATOM 1402 N N . VAL B 2 34 ? 12.889 -7.086 -11.115 1.00 13.23 34 VAL B N 1
ATOM 1403 C CA . VAL B 2 34 ? 12.170 -7.371 -9.881 1.00 12.98 34 VAL B CA 1
ATOM 1404 C C . VAL B 2 34 ? 10.680 -7.182 -10.014 1.00 12.52 34 VAL B C 1
ATOM 1405 O O . VAL B 2 34 ? 9.921 -7.901 -9.330 1.00 13.55 34 VAL B O 1
ATOM 1409 N N . TYR B 2 35 ? 10.254 -6.231 -10.850 1.00 12.89 35 TYR B N 1
ATOM 1410 C CA . TYR B 2 35 ? 8.804 -5.945 -11.034 1.00 12.85 35 TYR B CA 1
ATOM 1411 C C . TYR B 2 35 ? 8.584 -6.006 -12.531 1.00 13.52 35 TYR B C 1
ATOM 1412 O O . TYR B 2 35 ? 8.368 -4.979 -13.180 1.00 14.91 35 TYR B O 1
ATOM 1421 N N . PRO B 2 36 ? 8.668 -7.202 -13.103 1.00 14.15 36 PRO B N 1
ATOM 1422 C CA . PRO B 2 36 ? 8.752 -7.318 -14.589 1.00 14.40 36 PRO B CA 1
ATOM 1423 C C . PRO B 2 36 ? 7.514 -6.893 -15.348 1.00 15.28 36 PRO B C 1
ATOM 1424 O O . PRO B 2 36 ? 7.690 -6.692 -16.566 1.00 17.67 36 PRO B O 1
ATOM 1428 N N . TRP B 2 37 ? 6.393 -6.689 -14.700 1.00 15.58 37 TRP B N 1
ATOM 1429 C CA . TRP B 2 37 ? 5.245 -6.120 -15.380 1.00 17.25 37 TRP B CA 1
ATOM 1430 C C . TRP B 2 37 ? 5.506 -4.671 -15.773 1.00 20.03 37 TRP B C 1
ATOM 1431 O O . TRP B 2 37 ? 4.776 -4.118 -16.598 1.00 25.42 37 TRP B O 1
ATOM 1442 N N . THR B 2 38 ? 6.533 -4.017 -15.257 1.00 16.40 38 THR B N 1
ATOM 1443 C CA . THR B 2 38 ? 6.893 -2.666 -15.688 1.00 17.31 38 THR B CA 1
ATOM 1444 C C . THR B 2 38 ? 7.560 -2.708 -17.083 1.00 18.70 38 THR B C 1
ATOM 1445 O O . THR B 2 38 ? 7.706 -1.638 -17.681 1.00 22.78 38 THR B O 1
ATOM 1449 N N . GLN B 2 39 ? 7.952 -3.878 -17.590 1.00 18.41 39 GLN B N 1
ATOM 1450 C CA . GLN B 2 39 ? 8.546 -3.985 -18.940 1.00 20.31 39 GLN B CA 1
ATOM 1451 C C . GLN B 2 39 ? 7.549 -3.571 -20.017 1.00 21.69 39 GLN B C 1
ATOM 1452 O O . GLN B 2 39 ? 7.975 -3.129 -21.114 1.00 27.06 39 GLN B O 1
ATOM 1458 N N . ARG B 2 40 ? 6.240 -3.715 -19.785 1.00 21.98 40 ARG B N 1
ATOM 1459 C CA . ARG B 2 40 ? 5.268 -3.446 -20.856 1.00 22.42 40 ARG B CA 1
ATOM 1460 C C . ARG B 2 40 ? 5.267 -2.032 -21.347 1.00 22.45 40 ARG B C 1
ATOM 1461 O O . ARG B 2 40 ? 4.709 -1.783 -22.437 1.00 28.24 40 ARG B O 1
ATOM 1469 N N . TYR B 2 41 ? 5.859 -1.104 -20.662 1.00 23.46 41 TYR B N 1
ATOM 1470 C CA . TYR B 2 41 ? 5.933 0.304 -21.147 1.00 24.78 41 TYR B CA 1
ATOM 1471 C C . TYR B 2 41 ? 7.082 0.535 -22.054 1.00 26.41 41 TYR B C 1
ATOM 1472 O O . TYR B 2 41 ? 7.264 1.528 -22.738 1.00 32.47 41 TYR B O 1
ATOM 1481 N N . PHE B 2 42 ? 8.000 -0.395 -22.103 1.00 28.83 42 PHE B N 1
ATOM 1482 C CA . PHE B 2 42 ? 9.193 -0.171 -22.917 1.00 32.24 42 PHE B CA 1
ATOM 1483 C C . PHE B 2 42 ? 9.418 -1.277 -23.947 1.00 30.66 42 PHE B C 1
ATOM 1484 O O . PHE B 2 42 ? 10.537 -1.635 -24.340 1.00 38.45 42 PHE B O 1
ATOM 1492 N N . SER B 2 43 ? 8.275 -1.827 -24.357 1.00 30.97 43 SER B N 1
ATOM 1493 C CA . SER B 2 43 ? 8.304 -2.926 -25.334 1.00 42.93 43 SER B CA 1
ATOM 1494 C C . SER B 2 43 ? 8.875 -2.511 -26.689 1.00 45.34 43 SER B C 1
ATOM 1495 O O . SER B 2 43 ? 9.069 -3.317 -27.621 1.00 50.80 43 SER B O 1
ATOM 1498 N N . GLY B 2 44 ? 9.233 -1.245 -26.936 1.00 41.89 44 GLY B N 1
ATOM 1499 C CA . GLY B 2 44 ? 9.784 -0.858 -28.234 1.00 43.49 44 GLY B CA 1
ATOM 1500 C C . GLY B 2 44 ? 11.261 -0.552 -28.105 1.00 47.46 44 GLY B C 1
ATOM 1501 O O . GLY B 2 44 ? 11.901 -0.199 -29.081 1.00 41.72 44 GLY B O 1
ATOM 1502 N N . PHE B 2 45 ? 11.782 -0.712 -26.885 1.00 39.15 45 PHE B N 1
ATOM 1503 C CA . PHE B 2 45 ? 13.154 -0.468 -26.536 1.00 35.16 45 PHE B CA 1
ATOM 1504 C C . PHE B 2 45 ? 14.062 -1.542 -27.059 1.00 35.29 45 PHE B C 1
ATOM 1505 O O . PHE B 2 45 ? 15.283 -1.649 -26.856 1.00 32.51 45 PHE B O 1
ATOM 1513 N N . GLY B 2 46 ? 13.485 -2.515 -27.823 1.00 42.61 46 GLY B N 1
ATOM 1514 C CA . GLY B 2 46 ? 14.460 -3.520 -28.276 1.00 50.31 46 GLY B CA 1
ATOM 1515 C C . GLY B 2 46 ? 14.324 -4.695 -27.290 1.00 56.02 46 GLY B C 1
ATOM 1516 O O . GLY B 2 46 ? 13.464 -4.593 -26.402 1.00 53.64 46 GLY B O 1
ATOM 1517 N N . ASN B 2 47 ? 15.198 -5.635 -27.600 1.00 59.18 47 ASN B N 1
ATOM 1518 C CA . ASN B 2 47 ? 15.303 -6.924 -26.874 1.00 69.27 47 ASN B CA 1
ATOM 1519 C C . ASN B 2 47 ? 15.803 -6.693 -25.441 1.00 68.83 47 ASN B C 1
ATOM 1520 O O . ASN B 2 47 ? 16.901 -6.119 -25.321 1.00 66.33 47 ASN B O 1
ATOM 1525 N N . LEU B 2 48 ? 15.052 -7.071 -24.443 1.00 62.94 48 LEU B N 1
ATOM 1526 C CA . LEU B 2 48 ? 14.341 -7.381 -23.259 1.00 65.74 48 LEU B CA 1
ATOM 1527 C C . LEU B 2 48 ? 13.721 -8.736 -22.916 1.00 71.52 48 LEU B C 1
ATOM 1528 O O . LEU B 2 48 ? 13.013 -8.626 -21.863 1.00 69.96 48 LEU B O 1
ATOM 1533 N N . TYR B 2 49 ? 13.715 -9.962 -23.430 1.00 74.73 49 TYR B N 1
ATOM 1534 C CA . TYR B 2 49 ? 12.902 -10.948 -22.689 1.00 80.95 49 TYR B CA 1
ATOM 1535 C C . TYR B 2 49 ? 13.650 -11.478 -21.464 1.00 85.61 49 TYR B C 1
ATOM 1536 O O . TYR B 2 49 ? 13.025 -12.002 -20.521 1.00 92.26 49 TYR B O 1
ATOM 1545 N N . ASN B 2 50 ? 14.985 -11.357 -21.464 1.00 84.66 50 ASN B N 1
ATOM 1546 C CA . ASN B 2 50 ? 15.697 -11.857 -20.283 1.00 76.46 50 ASN B CA 1
ATOM 1547 C C . ASN B 2 50 ? 16.515 -10.780 -19.564 1.00 63.72 50 ASN B C 1
ATOM 1548 O O . ASN B 2 50 ? 16.738 -9.661 -19.981 1.00 51.21 50 ASN B O 1
ATOM 1553 N N . ALA B 2 51 ? 16.979 -11.142 -18.387 1.00 48.03 51 ALA B N 1
ATOM 1554 C CA . ALA B 2 51 ? 17.746 -10.264 -17.503 1.00 50.16 51 ALA B CA 1
ATOM 1555 C C . ALA B 2 51 ? 19.104 -9.908 -18.058 1.00 50.53 51 ALA B C 1
ATOM 1556 O O . ALA B 2 51 ? 19.638 -8.784 -17.879 1.00 60.60 51 ALA B O 1
ATOM 1558 N N . GLU B 2 52 ? 19.820 -10.744 -18.779 1.00 46.59 52 GLU B N 1
ATOM 1559 C CA . GLU B 2 52 ? 21.092 -10.273 -19.348 1.00 47.11 52 GLU B CA 1
ATOM 1560 C C . GLU B 2 52 ? 20.720 -9.200 -20.394 1.00 39.75 52 GLU B C 1
ATOM 1561 O O . GLU B 2 52 ? 21.406 -8.205 -20.506 1.00 44.48 52 GLU B O 1
ATOM 1567 N N . GLY B 2 53 ? 19.645 -9.398 -21.101 1.00 40.79 53 GLY B N 1
ATOM 1568 C CA . GLY B 2 53 ? 18.894 -8.704 -22.146 1.00 39.37 53 GLY B CA 1
ATOM 1569 C C . GLY B 2 53 ? 18.619 -7.296 -21.602 1.00 43.69 53 GLY B C 1
ATOM 1570 O O . GLY B 2 53 ? 19.189 -6.326 -22.105 1.00 39.04 53 GLY B O 1
ATOM 1571 N N . ILE B 2 54 ? 17.773 -7.256 -20.585 1.00 45.55 54 ILE B N 1
ATOM 1572 C CA . ILE B 2 54 ? 17.371 -6.018 -19.901 1.00 42.76 54 ILE B CA 1
ATOM 1573 C C . ILE B 2 54 ? 18.567 -5.188 -19.418 1.00 45.54 54 ILE B C 1
ATOM 1574 O O . ILE B 2 54 ? 18.669 -3.942 -19.666 1.00 40.29 54 ILE B O 1
ATOM 1579 N N . MET B 2 55 ? 19.495 -5.895 -18.719 1.00 37.44 55 MET B N 1
ATOM 1580 C CA . MET B 2 55 ? 20.651 -5.218 -18.099 1.00 39.47 55 MET B CA 1
ATOM 1581 C C . MET B 2 55 ? 21.366 -4.506 -19.268 1.00 49.73 55 MET B C 1
ATOM 1582 O O . MET B 2 55 ? 21.115 -3.296 -19.085 1.00 34.47 55 MET B O 1
ATOM 1587 N N . SER B 2 56 ? 21.984 -5.072 -20.260 1.00 44.70 56 SER B N 1
ATOM 1588 C CA . SER B 2 56 ? 22.706 -4.533 -21.408 1.00 41.45 56 SER B CA 1
ATOM 1589 C C . SER B 2 56 ? 21.923 -3.692 -22.457 1.00 31.96 56 SER B C 1
ATOM 1590 O O . SER B 2 56 ? 22.545 -3.169 -23.386 1.00 42.58 56 SER B O 1
ATOM 1593 N N . ASN B 2 57 ? 20.599 -3.533 -22.284 1.00 29.71 57 ASN B N 1
ATOM 1594 C CA . ASN B 2 57 ? 20.002 -2.771 -23.383 1.00 23.38 57 ASN B CA 1
ATOM 1595 C C . ASN B 2 57 ? 20.310 -1.301 -23.295 1.00 21.72 57 ASN B C 1
ATOM 1596 O O . ASN B 2 57 ? 20.088 -0.673 -22.242 1.00 21.28 57 ASN B O 1
ATOM 1601 N N . ALA B 2 58 ? 20.881 -0.720 -24.401 1.00 20.31 58 ALA B N 1
ATOM 1602 C CA . ALA B 2 58 ? 21.275 0.714 -24.368 1.00 19.75 58 ALA B CA 1
ATOM 1603 C C . ALA B 2 58 ? 20.090 1.618 -24.307 1.00 19.10 58 ALA B C 1
ATOM 1604 O O . ALA B 2 58 ? 20.233 2.753 -23.861 1.00 20.22 58 ALA B O 1
ATOM 1606 N N . ASN B 2 59 ? 18.931 1.156 -24.776 1.00 20.04 59 ASN B N 1
ATOM 1607 C CA . ASN B 2 59 ? 17.731 1.999 -24.638 1.00 20.23 59 ASN B CA 1
ATOM 1608 C C . ASN B 2 59 ? 17.299 2.116 -23.169 1.00 19.59 59 ASN B C 1
ATOM 1609 O O . ASN B 2 59 ? 16.991 3.190 -22.651 1.00 22.61 59 ASN B O 1
ATOM 1614 N N . VAL B 2 60 ? 17.331 0.952 -22.490 1.00 20.43 60 VAL B N 1
ATOM 1615 C CA . VAL B 2 60 ? 16.984 0.950 -21.064 1.00 21.19 60 VAL B CA 1
ATOM 1616 C C . VAL B 2 60 ? 18.008 1.829 -20.328 1.00 19.31 60 VAL B C 1
ATOM 1617 O O . VAL B 2 60 ? 17.635 2.606 -19.448 1.00 20.08 60 VAL B O 1
ATOM 1621 N N . ALA B 2 61 ? 19.303 1.737 -20.689 1.00 19.22 61 ALA B N 1
ATOM 1622 C CA . ALA B 2 61 ? 20.317 2.534 -20.037 1.00 18.66 61 ALA B CA 1
ATOM 1623 C C . ALA B 2 61 ? 20.032 4.026 -20.256 1.00 19.67 61 ALA B C 1
ATOM 1624 O O . ALA B 2 61 ? 20.035 4.804 -19.268 1.00 19.83 61 ALA B O 1
ATOM 1626 N N . ALA B 2 62 ? 19.806 4.397 -21.487 1.00 20.32 62 ALA B N 1
ATOM 1627 C CA . ALA B 2 62 ? 19.604 5.841 -21.729 1.00 22.48 62 ALA B CA 1
ATOM 1628 C C . ALA B 2 62 ? 18.375 6.345 -20.985 1.00 22.99 62 ALA B C 1
ATOM 1629 O O . ALA B 2 62 ? 18.266 7.446 -20.439 1.00 23.70 62 ALA B O 1
ATOM 1631 N N . HIS B 2 63 ? 17.307 5.503 -20.877 1.00 23.02 63 HIS B N 1
ATOM 1632 C CA . HIS B 2 63 ? 16.123 5.921 -20.176 1.00 22.68 63 HIS B CA 1
ATOM 1633 C C . HIS B 2 63 ? 16.297 5.972 -18.666 1.00 20.66 63 HIS B C 1
ATOM 1634 O O . HIS B 2 63 ? 15.759 6.872 -17.992 1.00 21.27 63 HIS B O 1
ATOM 1641 N N . GLY B 2 64 ? 17.109 5.037 -18.110 1.00 18.19 64 GLY B N 1
ATOM 1642 C CA . GLY B 2 64 ? 17.336 5.092 -16.654 1.00 19.04 64 GLY B CA 1
ATOM 1643 C C . GLY B 2 64 ? 18.104 6.348 -16.318 1.00 16.86 64 GLY B C 1
ATOM 1644 O O . GLY B 2 64 ? 17.933 6.974 -15.266 1.00 17.95 64 GLY B O 1
ATOM 1645 N N . ILE B 2 65 ? 19.010 6.792 -17.191 1.00 18.56 65 ILE B N 1
ATOM 1646 C CA . ILE B 2 65 ? 19.784 8.045 -16.984 1.00 19.18 65 ILE B CA 1
ATOM 1647 C C . ILE B 2 65 ? 18.807 9.217 -17.034 1.00 18.67 65 ILE B C 1
ATOM 1648 O O . ILE B 2 65 ? 18.873 10.147 -16.189 1.00 20.31 65 ILE B O 1
ATOM 1653 N N . LYS B 2 66 ? 17.878 9.194 -17.981 1.00 20.55 66 LYS B N 1
ATOM 1654 C CA . LYS B 2 66 ? 16.846 10.247 -18.036 1.00 22.12 66 LYS B CA 1
ATOM 1655 C C . LYS B 2 66 ? 15.980 10.281 -16.771 1.00 21.88 66 LYS B C 1
ATOM 1656 O O . LYS B 2 66 ? 15.685 11.366 -16.249 1.00 20.41 66 LYS B O 1
ATOM 1662 N N . VAL B 2 67 ? 15.605 9.142 -16.241 1.00 20.99 67 VAL B N 1
ATOM 1663 C CA . VAL B 2 67 ? 14.807 9.138 -15.007 1.00 21.22 67 VAL B CA 1
ATOM 1664 C C . VAL B 2 67 ? 15.584 9.752 -13.863 1.00 19.59 67 VAL B C 1
ATOM 1665 O O . VAL B 2 67 ? 15.085 10.570 -13.089 1.00 20.20 67 VAL B O 1
ATOM 1669 N N . LEU B 2 68 ? 16.853 9.333 -13.747 1.00 20.03 68 LEU B N 1
ATOM 1670 C CA . LEU B 2 68 ? 17.618 9.847 -12.607 1.00 22.68 68 LEU B CA 1
ATOM 1671 C C . LEU B 2 68 ? 17.817 11.334 -12.744 1.00 19.63 68 LEU B C 1
ATOM 1672 O O . LEU B 2 68 ? 17.763 12.013 -11.729 1.00 23.32 68 LEU B O 1
ATOM 1677 N N . HIS B 2 69 ? 18.044 11.893 -13.943 1.00 21.04 69 HIS B N 1
ATOM 1678 C CA . HIS B 2 69 ? 18.175 13.315 -14.120 1.00 22.10 69 HIS B CA 1
ATOM 1679 C C . HIS B 2 69 ? 16.800 13.965 -13.896 1.00 20.98 69 HIS B C 1
ATOM 1680 O O . HIS B 2 69 ? 16.746 15.195 -13.578 1.00 21.38 69 HIS B O 1
ATOM 1687 N N . GLY B 2 70 ? 15.705 13.230 -14.010 1.00 20.65 70 GLY B N 1
ATOM 1688 C CA . GLY B 2 70 ? 14.375 13.792 -13.753 1.00 21.22 70 GLY B CA 1
ATOM 1689 C C . GLY B 2 70 ? 14.280 14.103 -12.265 1.00 18.85 70 GLY B C 1
ATOM 1690 O O . GLY B 2 70 ? 13.420 14.875 -11.857 1.00 21.91 70 GLY B O 1
ATOM 1691 N N . LEU B 2 71 ? 15.162 13.548 -11.402 1.00 18.62 71 LEU B N 1
ATOM 1692 C CA . LEU B 2 71 ? 15.150 13.912 -9.949 1.00 17.61 71 LEU B CA 1
ATOM 1693 C C . LEU B 2 71 ? 15.795 15.259 -9.720 1.00 17.08 71 LEU B C 1
ATOM 1694 O O . LEU B 2 71 ? 15.592 15.869 -8.667 1.00 17.38 71 LEU B O 1
ATOM 1699 N N . ASP B 2 72 ? 16.602 15.738 -10.686 1.00 18.37 72 ASP B N 1
ATOM 1700 C CA . ASP B 2 72 ? 17.379 16.977 -10.456 1.00 19.17 72 ASP B CA 1
ATOM 1701 C C . ASP B 2 72 ? 16.500 18.147 -10.162 1.00 18.21 72 ASP B C 1
ATOM 1702 O O . ASP B 2 72 ? 16.810 18.959 -9.328 1.00 19.24 72 ASP B O 1
ATOM 1707 N N . ARG B 2 73 ? 15.391 18.265 -10.887 1.00 21.13 73 ARG B N 1
ATOM 1708 C CA . ARG B 2 73 ? 14.497 19.445 -10.701 1.00 22.61 73 ARG B CA 1
ATOM 1709 C C . ARG B 2 73 ? 13.996 19.443 -9.292 1.00 20.69 73 ARG B C 1
ATOM 1710 O O . ARG B 2 73 ? 13.820 20.515 -8.709 1.00 23.75 73 ARG B O 1
ATOM 1718 N N . GLY B 2 74 ? 13.737 18.229 -8.756 1.00 18.25 74 GLY B N 1
ATOM 1719 C CA . GLY B 2 74 ? 13.235 18.202 -7.378 1.00 17.94 74 GLY B CA 1
ATOM 1720 C C . GLY B 2 74 ? 14.296 18.547 -6.365 1.00 17.72 74 GLY B C 1
ATOM 1721 O O . GLY B 2 74 ? 14.084 19.317 -5.378 1.00 18.01 74 GLY B O 1
ATOM 1722 N N . MET B 2 75 ? 15.503 17.992 -6.545 1.00 17.11 75 MET B N 1
ATOM 1723 C CA . MET B 2 75 ? 16.571 18.218 -5.533 1.00 18.57 75 MET B CA 1
ATOM 1724 C C . MET B 2 75 ? 17.040 19.658 -5.571 1.00 17.74 75 MET B C 1
ATOM 1725 O O . MET B 2 75 ? 17.496 20.205 -4.562 1.00 21.78 75 MET B O 1
ATOM 1730 N N . LYS B 2 76 ? 16.910 20.338 -6.689 1.00 18.96 76 LYS B N 1
ATOM 1731 C CA . LYS B 2 76 ? 17.351 21.730 -6.764 1.00 21.81 76 LYS B CA 1
ATOM 1732 C C . LYS B 2 76 ? 16.342 22.655 -6.090 1.00 24.13 76 LYS B C 1
ATOM 1733 O O . LYS B 2 76 ? 16.714 23.824 -5.784 1.00 30.99 76 LYS B O 1
ATOM 1739 N N . ASN B 2 77 ? 15.119 22.272 -5.812 1.00 24.86 77 ASN B N 1
ATOM 1740 C CA . ASN B 2 77 ? 14.169 23.179 -5.058 1.00 26.64 77 ASN B CA 1
ATOM 1741 C C . ASN B 2 77 ? 13.192 22.220 -4.334 1.00 21.41 77 ASN B C 1
ATOM 1742 O O . ASN B 2 77 ? 12.004 22.007 -4.694 1.00 19.55 77 ASN B O 1
ATOM 1747 N N . MET B 2 78 ? 13.768 21.685 -3.253 1.00 22.49 78 MET B N 1
ATOM 1748 C CA . MET B 2 78 ? 12.909 20.734 -2.568 1.00 24.67 78 MET B CA 1
ATOM 1749 C C . MET B 2 78 ? 11.681 21.352 -1.991 1.00 26.72 78 MET B C 1
ATOM 1750 O O . MET B 2 78 ? 10.714 20.589 -1.802 1.00 38.59 78 MET B O 1
ATOM 1755 N N . ASP B 2 79 ? 11.597 22.652 -1.766 1.00 26.04 79 ASP B N 1
ATOM 1756 C CA . ASP B 2 79 ? 10.351 23.159 -1.206 1.00 30.08 79 ASP B CA 1
ATOM 1757 C C . ASP B 2 79 ? 9.258 23.245 -2.247 1.00 28.37 79 ASP B C 1
ATOM 1758 O O . ASP B 2 79 ? 8.082 23.568 -1.920 1.00 37.51 79 ASP B O 1
ATOM 1763 N N . ASN B 2 80 ? 9.548 23.005 -3.501 1.00 22.48 80 ASN B N 1
ATOM 1764 C CA . ASN B 2 80 ? 8.486 23.109 -4.524 1.00 25.11 80 ASN B CA 1
ATOM 1765 C C . ASN B 2 80 ? 8.388 21.822 -5.285 1.00 23.29 80 ASN B C 1
ATOM 1766 O O . ASN B 2 80 ? 7.928 21.841 -6.413 1.00 31.47 80 ASN B O 1
ATOM 1771 N N . ILE B 2 81 ? 8.730 20.687 -4.708 1.00 21.62 81 ILE B N 1
ATOM 1772 C CA . ILE B 2 81 ? 8.632 19.433 -5.499 1.00 21.64 81 ILE B CA 1
ATOM 1773 C C . ILE B 2 81 ? 7.244 19.150 -6.036 1.00 23.96 81 ILE B C 1
ATOM 1774 O O . ILE B 2 81 ? 7.088 18.699 -7.171 1.00 29.12 81 ILE B O 1
ATOM 1779 N N . ALA B 2 82 ? 6.199 19.406 -5.266 1.00 25.98 82 ALA B N 1
ATOM 1780 C CA . ALA B 2 82 ? 4.829 19.095 -5.697 1.00 29.17 82 ALA B CA 1
ATOM 1781 C C . ALA B 2 82 ? 4.556 19.812 -7.019 1.00 35.46 82 ALA B C 1
ATOM 1782 O O . ALA B 2 82 ? 4.060 19.177 -7.973 1.00 48.98 82 ALA B O 1
ATOM 1784 N N . ASP B 2 83 ? 4.895 21.073 -7.138 1.00 33.33 83 ASP B N 1
ATOM 1785 C CA . ASP B 2 83 ? 4.647 21.757 -8.399 1.00 32.01 83 ASP B CA 1
ATOM 1786 C C . ASP B 2 83 ? 5.784 21.551 -9.380 1.00 31.39 83 ASP B C 1
ATOM 1787 O O . ASP B 2 83 ? 5.666 21.883 -10.566 1.00 48.19 83 ASP B O 1
ATOM 1792 N N . ALA B 2 84 ? 6.916 20.977 -9.066 1.00 32.01 84 ALA B N 1
ATOM 1793 C CA . ALA B 2 84 ? 7.949 20.800 -10.075 1.00 28.97 84 ALA B CA 1
ATOM 1794 C C . ALA B 2 84 ? 7.692 19.624 -11.006 1.00 31.26 84 ALA B C 1
ATOM 1795 O O . ALA B 2 84 ? 8.268 19.546 -12.092 1.00 31.57 84 ALA B O 1
ATOM 1797 N N . TYR B 2 85 ? 6.836 18.674 -10.703 1.00 30.57 85 TYR B N 1
ATOM 1798 C CA . TYR B 2 85 ? 6.563 17.518 -11.546 1.00 26.35 85 TYR B CA 1
ATOM 1799 C C . TYR B 2 85 ? 5.197 17.516 -12.220 1.00 26.93 85 TYR B C 1
ATOM 1800 O O . TYR B 2 85 ? 4.747 16.456 -12.700 1.00 28.86 85 TYR B O 1
ATOM 1809 N N . THR B 2 86 ? 4.468 18.634 -12.244 1.00 28.25 86 THR B N 1
ATOM 1810 C CA . THR B 2 86 ? 3.105 18.560 -12.817 1.00 32.54 86 THR B CA 1
ATOM 1811 C C . THR B 2 86 ? 3.036 18.025 -14.235 1.00 31.77 86 THR B C 1
ATOM 1812 O O . THR B 2 86 ? 2.250 17.152 -14.659 1.00 33.65 86 THR B O 1
ATOM 1816 N N . ASP B 2 87 ? 3.945 18.536 -15.074 1.00 32.45 87 ASP B N 1
ATOM 1817 C CA . ASP B 2 87 ? 3.939 18.101 -16.476 1.00 32.65 87 ASP B CA 1
ATOM 1818 C C . ASP B 2 87 ? 4.388 16.677 -16.564 1.00 30.74 87 ASP B C 1
ATOM 1819 O O . ASP B 2 87 ? 3.806 15.986 -17.420 1.00 28.79 87 ASP B O 1
ATOM 1824 N N . LEU B 2 88 ? 5.350 16.258 -15.744 1.00 28.64 88 LEU B N 1
ATOM 1825 C CA . LEU B 2 88 ? 5.776 14.845 -15.804 1.00 26.77 88 LEU B CA 1
ATOM 1826 C C . LEU B 2 88 ? 4.666 13.919 -15.337 1.00 25.25 88 LEU B C 1
ATOM 1827 O O . LEU B 2 88 ? 4.501 12.796 -15.852 1.00 25.79 88 LEU B O 1
ATOM 1832 N N . SER B 2 89 ? 3.905 14.344 -14.348 1.00 26.02 89 SER B N 1
ATOM 1833 C CA . SER B 2 89 ? 2.775 13.515 -13.808 1.00 23.91 89 SER B CA 1
ATOM 1834 C C . SER B 2 89 ? 1.723 13.345 -14.903 1.00 25.25 89 SER B C 1
ATOM 1835 O O . SER B 2 89 ? 1.196 12.245 -15.170 1.00 26.57 89 SER B O 1
ATOM 1838 N N . THR B 2 90 ? 1.355 14.453 -15.570 1.00 28.24 90 THR B N 1
ATOM 1839 C CA . THR B 2 90 ? 0.393 14.415 -16.666 1.00 29.95 90 THR B CA 1
ATOM 1840 C C . THR B 2 90 ? 0.857 13.477 -17.781 1.00 29.37 90 THR B C 1
ATOM 1841 O O . THR B 2 90 ? 0.093 12.658 -18.336 1.00 31.51 90 THR B O 1
ATOM 1845 N N . LEU B 2 91 ? 2.134 13.543 -18.167 1.00 29.65 91 LEU B N 1
ATOM 1846 C CA . LEU B 2 91 ? 2.656 12.663 -19.196 1.00 28.83 91 LEU B CA 1
ATOM 1847 C C . LEU B 2 91 ? 2.537 11.189 -18.830 1.00 26.66 91 LEU B C 1
ATOM 1848 O O . LEU B 2 91 ? 2.005 10.330 -19.545 1.00 28.25 91 LEU B O 1
ATOM 1853 N N . HIS B 2 92 ? 3.035 10.814 -17.638 1.00 24.76 92 HIS B N 1
ATOM 1854 C CA . HIS B 2 92 ? 2.943 9.405 -17.189 1.00 22.21 92 HIS B CA 1
ATOM 1855 C C . HIS B 2 92 ? 1.487 8.993 -17.036 1.00 22.75 92 HIS B C 1
ATOM 1856 O O . HIS B 2 92 ? 1.240 7.829 -17.309 1.00 25.80 92 HIS B O 1
ATOM 1863 N N . SER B 2 93 ? 0.529 9.830 -16.618 1.00 24.64 93 SER B N 1
ATOM 1864 C CA . SER B 2 93 ? -0.829 9.378 -16.511 1.00 26.46 93 SER B CA 1
ATOM 1865 C C . SER B 2 93 ? -1.570 9.253 -17.840 1.00 27.25 93 SER B C 1
ATOM 1866 O O . SER B 2 93 ? -2.118 8.251 -18.303 1.00 30.35 93 SER B O 1
ATOM 1869 N N . GLU B 2 94 ? -1.628 10.408 -18.507 1.00 26.37 94 GLU B N 1
ATOM 1870 C CA . GLU B 2 94 ? -2.460 10.491 -19.692 1.00 27.15 94 GLU B CA 1
ATOM 1871 C C . GLU B 2 94 ? -1.856 10.037 -21.007 1.00 27.14 94 GLU B C 1
ATOM 1872 O O . GLU B 2 94 ? -2.664 9.575 -21.791 1.00 31.26 94 GLU B O 1
ATOM 1878 N N . LYS B 2 95 ? -0.546 10.186 -21.121 1.00 27.90 95 LYS B N 1
ATOM 1879 C CA . LYS B 2 95 ? 0.006 9.728 -22.396 1.00 29.63 95 LYS B CA 1
ATOM 1880 C C . LYS B 2 95 ? 0.544 8.299 -22.274 1.00 28.18 95 LYS B C 1
ATOM 1881 O O . LYS B 2 95 ? 0.386 7.450 -23.131 1.00 32.01 95 LYS B O 1
ATOM 1887 N N . LEU B 2 96 ? 1.248 8.067 -21.142 1.00 26.33 96 LEU B N 1
ATOM 1888 C CA . LEU B 2 96 ? 1.872 6.756 -20.989 1.00 25.37 96 LEU B CA 1
ATOM 1889 C C . LEU B 2 96 ? 1.074 5.741 -20.226 1.00 24.50 96 LEU B C 1
ATOM 1890 O O . LEU B 2 96 ? 1.418 4.538 -20.304 1.00 25.93 96 LEU B O 1
ATOM 1895 N N . HIS B 2 97 ? 0.060 6.149 -19.477 1.00 23.99 97 HIS B N 1
ATOM 1896 C CA . HIS B 2 97 ? -0.782 5.251 -18.695 1.00 23.70 97 HIS B CA 1
ATOM 1897 C C . HIS B 2 97 ? 0.037 4.374 -17.770 1.00 22.83 97 HIS B C 1
ATOM 1898 O O . HIS B 2 97 ? -0.244 3.180 -17.587 1.00 24.38 97 HIS B O 1
ATOM 1905 N N . VAL B 2 98 ? 1.024 4.974 -17.142 1.00 21.62 98 VAL B N 1
ATOM 1906 C CA . VAL B 2 98 ? 1.784 4.172 -16.157 1.00 21.17 98 VAL B CA 1
ATOM 1907 C C . VAL B 2 98 ? 0.999 4.089 -14.864 1.00 20.85 98 VAL B C 1
ATOM 1908 O O . VAL B 2 98 ? 0.539 5.070 -14.237 1.00 24.85 98 VAL B O 1
ATOM 1912 N N . ASP B 2 99 ? 0.792 2.844 -14.415 1.00 23.87 99 ASP B N 1
ATOM 1913 C CA . ASP B 2 99 ? 0.024 2.763 -13.162 1.00 25.81 99 ASP B CA 1
ATOM 1914 C C . ASP B 2 99 ? 0.760 3.395 -11.990 1.00 26.17 99 ASP B C 1
ATOM 1915 O O . ASP B 2 99 ? 1.952 3.141 -11.836 1.00 24.11 99 ASP B O 1
ATOM 1920 N N . PRO B 2 100 ? 0.105 4.168 -11.156 1.00 27.35 100 PRO B N 1
ATOM 1921 C CA . PRO B 2 100 ? 0.871 4.925 -10.136 1.00 28.40 100 PRO B CA 1
ATOM 1922 C C . PRO B 2 100 ? 1.600 4.151 -9.062 1.00 25.62 100 PRO B C 1
ATOM 1923 O O . PRO B 2 100 ? 2.626 4.673 -8.515 1.00 30.14 100 PRO B O 1
ATOM 1927 N N . ASP B 2 101 ? 1.166 2.919 -8.788 1.00 23.04 101 ASP B N 1
ATOM 1928 C CA . ASP B 2 101 ? 1.954 2.190 -7.780 1.00 23.05 101 ASP B CA 1
ATOM 1929 C C . ASP B 2 101 ? 3.346 1.961 -8.300 1.00 20.67 101 ASP B C 1
ATOM 1930 O O . ASP B 2 101 ? 4.262 1.666 -7.488 1.00 22.62 101 ASP B O 1
ATOM 1935 N N . ASN B 2 102 ? 3.616 2.023 -9.608 1.00 19.70 102 ASN B N 1
ATOM 1936 C CA . ASN B 2 102 ? 4.917 1.721 -10.129 1.00 18.51 102 ASN B CA 1
ATOM 1937 C C . ASN B 2 102 ? 6.003 2.731 -9.776 1.00 16.76 102 ASN B C 1
ATOM 1938 O O . ASN B 2 102 ? 7.184 2.389 -9.725 1.00 17.66 102 ASN B O 1
ATOM 1943 N N . PHE B 2 103 ? 5.618 4.010 -9.505 1.00 17.58 103 PHE B N 1
ATOM 1944 C CA . PHE B 2 103 ? 6.633 4.968 -9.125 1.00 16.20 103 PHE B CA 1
ATOM 1945 C C . PHE B 2 103 ? 7.388 4.556 -7.823 1.00 14.89 103 PHE B C 1
ATOM 1946 O O . PHE B 2 103 ? 8.617 4.693 -7.727 1.00 15.99 103 PHE B O 1
ATOM 1954 N N . LYS B 2 104 ? 6.599 4.021 -6.832 1.00 15.81 104 LYS B N 1
ATOM 1955 C CA . LYS B 2 104 ? 7.210 3.556 -5.595 1.00 15.70 104 LYS B CA 1
ATOM 1956 C C . LYS B 2 104 ? 8.145 2.366 -5.859 1.00 14.48 104 LYS B C 1
ATOM 1957 O O . LYS B 2 104 ? 9.240 2.235 -5.246 1.00 15.60 104 LYS B O 1
ATOM 1963 N N . LEU B 2 105 ? 7.783 1.456 -6.764 1.00 14.84 105 LEU B N 1
ATOM 1964 C CA . LEU B 2 105 ? 8.621 0.285 -7.083 1.00 14.31 105 LEU B CA 1
ATOM 1965 C C . LEU B 2 105 ? 9.924 0.750 -7.633 1.00 13.82 105 LEU B C 1
ATOM 1966 O O . LEU B 2 105 ? 11.028 0.282 -7.211 1.00 14.24 105 LEU B O 1
ATOM 1971 N N . LEU B 2 106 ? 9.921 1.693 -8.626 1.00 13.94 106 LEU B N 1
ATOM 1972 C CA . LEU B 2 106 ? 11.199 2.149 -9.169 1.00 13.92 106 LEU B CA 1
ATOM 1973 C C . LEU B 2 106 ? 12.007 2.886 -8.126 1.00 14.00 106 LEU B C 1
ATOM 1974 O O . LEU B 2 106 ? 13.229 2.786 -8.010 1.00 14.26 106 LEU B O 1
ATOM 1979 N N . SER B 2 107 ? 11.285 3.686 -7.261 1.00 14.09 107 SER B N 1
ATOM 1980 C CA . SER B 2 107 ? 11.924 4.425 -6.195 1.00 16.06 107 SER B CA 1
ATOM 1981 C C . SER B 2 107 ? 12.769 3.496 -5.293 1.00 13.46 107 SER B C 1
ATOM 1982 O O . SER B 2 107 ? 13.943 3.728 -4.957 1.00 13.88 107 SER B O 1
ATOM 1985 N N . ASP B 2 108 ? 12.133 2.345 -4.934 1.00 13.94 108 ASP B N 1
ATOM 1986 C CA . ASP B 2 108 ? 12.848 1.378 -4.051 1.00 14.35 108 ASP B CA 1
ATOM 1987 C C . ASP B 2 108 ? 14.052 0.798 -4.774 1.00 12.66 108 ASP B C 1
ATOM 1988 O O . ASP B 2 108 ? 15.093 0.554 -4.129 1.00 13.92 108 ASP B O 1
ATOM 1993 N N . CYS B 2 109 ? 13.955 0.595 -6.119 1.00 12.74 109 CYS B N 1
ATOM 1994 C CA . CYS B 2 109 ? 15.133 0.106 -6.848 1.00 13.17 109 CYS B CA 1
ATOM 1995 C C . CYS B 2 109 ? 16.250 1.129 -6.899 1.00 12.91 109 CYS B C 1
ATOM 1996 O O . CYS B 2 109 ? 17.423 0.753 -6.818 1.00 13.72 109 CYS B O 1
ATOM 1999 N N . ILE B 2 110 ? 15.924 2.424 -7.030 1.00 13.11 110 ILE B N 1
ATOM 2000 C CA . ILE B 2 110 ? 16.900 3.498 -7.000 1.00 12.99 110 ILE B CA 1
ATOM 2001 C C . ILE B 2 110 ? 17.601 3.456 -5.632 1.00 12.81 110 ILE B C 1
ATOM 2002 O O . ILE B 2 110 ? 18.829 3.474 -5.533 1.00 13.73 110 ILE B O 1
ATOM 2007 N N . THR B 2 111 ? 16.832 3.359 -4.534 1.00 12.98 111 THR B N 1
ATOM 2008 C CA . THR B 2 111 ? 17.418 3.291 -3.201 1.00 13.19 111 THR B CA 1
ATOM 2009 C C . THR B 2 111 ? 18.344 2.071 -3.069 1.00 13.05 111 THR B C 1
ATOM 2010 O O . THR B 2 111 ? 19.452 2.185 -2.517 1.00 13.77 111 THR B O 1
ATOM 2014 N N . ILE B 2 112 ? 17.904 0.918 -3.559 1.00 13.24 112 ILE B N 1
ATOM 2015 C CA . ILE B 2 112 ? 18.723 -0.328 -3.407 1.00 13.12 112 ILE B CA 1
ATOM 2016 C C . ILE B 2 112 ? 19.967 -0.237 -4.229 1.00 13.50 112 ILE B C 1
ATOM 2017 O O . ILE B 2 112 ? 21.059 -0.663 -3.795 1.00 14.58 112 ILE B O 1
ATOM 2022 N N . VAL B 2 113 ? 19.947 0.362 -5.436 1.00 13.58 113 VAL B N 1
ATOM 2023 C CA . VAL B 2 113 ? 21.153 0.505 -6.225 1.00 13.83 113 VAL B CA 1
ATOM 2024 C C . VAL B 2 113 ? 22.075 1.539 -5.586 1.00 13.68 113 VAL B C 1
ATOM 2025 O O . VAL B 2 113 ? 23.298 1.342 -5.546 1.00 14.37 113 VAL B O 1
ATOM 2029 N N . LEU B 2 114 ? 21.547 2.655 -5.059 1.00 14.03 114 LEU B N 1
ATOM 2030 C CA . LEU B 2 114 ? 22.428 3.635 -4.407 1.00 14.75 114 LEU B CA 1
ATOM 2031 C C . LEU B 2 114 ? 23.048 2.991 -3.180 1.00 14.21 114 LEU B C 1
ATOM 2032 O O . LEU B 2 114 ? 24.229 3.234 -2.894 1.00 16.21 114 LEU B O 1
ATOM 2037 N N . ALA B 2 115 ? 22.307 2.183 -2.454 1.00 14.33 115 ALA B N 1
ATOM 2038 C CA . 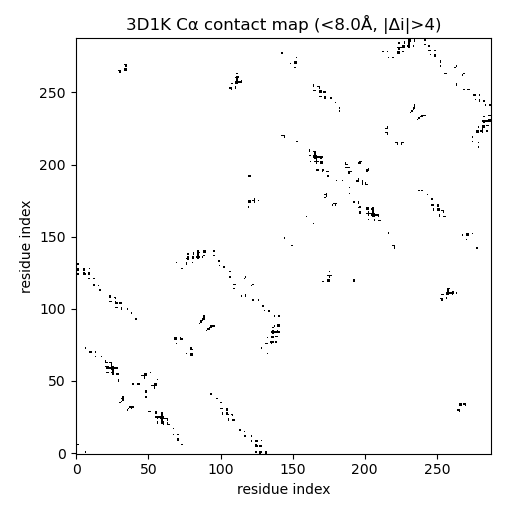ALA B 2 115 ? 22.846 1.499 -1.256 1.00 14.85 115 ALA B CA 1
ATOM 2039 C C . ALA B 2 115 ? 24.003 0.612 -1.661 1.00 14.45 115 ALA B C 1
ATOM 2040 O O . ALA B 2 115 ? 25.025 0.560 -0.937 1.00 15.96 115 ALA B O 1
ATOM 2042 N N . ALA B 2 116 ? 23.885 -0.110 -2.781 1.00 14.60 116 ALA B N 1
ATOM 2043 C CA . ALA B 2 116 ? 25.020 -0.967 -3.234 1.00 15.99 116 ALA B CA 1
ATOM 2044 C C . ALA B 2 116 ? 26.249 -0.158 -3.616 1.00 16.74 116 ALA B C 1
ATOM 2045 O O . ALA B 2 116 ? 27.391 -0.572 -3.362 1.00 18.96 116 ALA B O 1
ATOM 2047 N N . LYS B 2 117 ? 26.028 1.037 -4.225 1.00 15.99 117 LYS B N 1
ATOM 2048 C CA . LYS B 2 117 ? 27.158 1.925 -4.588 1.00 18.38 117 LYS B CA 1
ATOM 2049 C C . LYS B 2 117 ? 27.834 2.531 -3.365 1.00 18.68 117 LYS B C 1
ATOM 2050 O O . LYS B 2 117 ? 29.065 2.531 -3.237 1.00 21.17 117 LYS B O 1
ATOM 2056 N N . MET B 2 118 ? 27.043 3.046 -2.424 1.00 18.34 118 MET B N 1
ATOM 2057 C CA . MET B 2 118 ? 27.560 3.754 -1.242 1.00 19.03 118 MET B CA 1
ATOM 2058 C C . MET B 2 118 ? 28.052 2.819 -0.136 1.00 19.69 118 MET B C 1
ATOM 2059 O O . MET B 2 118 ? 28.934 3.258 0.648 1.00 21.94 118 MET B O 1
ATOM 2064 N N . GLY B 2 119 ? 27.553 1.582 -0.075 1.00 19.28 119 GLY B N 1
ATOM 2065 C CA . GLY B 2 119 ? 28.034 0.660 0.942 1.00 19.65 119 GLY B CA 1
ATOM 2066 C C . GLY B 2 119 ? 27.879 1.137 2.347 1.00 21.46 119 GLY B C 1
ATOM 2067 O O . GLY B 2 119 ? 26.848 1.657 2.694 1.00 22.80 119 GLY B O 1
ATOM 2068 N N . HIS B 2 120 ? 28.894 1.006 3.168 1.00 25.05 120 HIS B N 1
ATOM 2069 C CA . HIS B 2 120 ? 28.703 1.532 4.545 1.00 30.04 120 HIS B CA 1
ATOM 2070 C C . HIS B 2 120 ? 28.467 3.019 4.637 1.00 27.99 120 HIS B C 1
ATOM 2071 O O . HIS B 2 120 ? 28.069 3.513 5.713 1.00 32.54 120 HIS B O 1
ATOM 2078 N N . ALA B 2 121 ? 28.677 3.791 3.563 1.00 25.95 121 ALA B N 1
ATOM 2079 C CA . ALA B 2 121 ? 28.375 5.217 3.669 1.00 25.07 121 ALA B CA 1
ATOM 2080 C C . ALA B 2 121 ? 26.870 5.466 3.559 1.00 22.20 121 ALA B C 1
ATOM 2081 O O . ALA B 2 121 ? 26.394 6.591 3.813 1.00 22.00 121 ALA B O 1
ATOM 2083 N N . PHE B 2 122 ? 26.090 4.440 3.188 1.00 20.91 122 PHE B N 1
ATOM 2084 C CA . PHE B 2 122 ? 24.632 4.571 3.087 1.00 19.56 122 PHE B CA 1
ATOM 2085 C C . PHE B 2 122 ? 24.057 4.362 4.494 1.00 18.64 122 PHE B C 1
ATOM 2086 O O . PHE B 2 122 ? 23.383 3.355 4.784 1.00 19.35 122 PHE B O 1
ATOM 2094 N N . THR B 2 123 ? 24.321 5.308 5.389 1.00 18.17 123 THR B N 1
ATOM 2095 C CA . THR B 2 123 ? 23.882 5.168 6.766 1.00 18.65 123 THR B CA 1
ATOM 2096 C C . THR B 2 123 ? 22.371 5.280 6.875 1.00 17.86 123 THR B C 1
ATOM 2097 O O . THR B 2 123 ? 21.689 5.682 5.952 1.00 17.16 123 THR B O 1
ATOM 2101 N N . ALA B 2 124 ? 21.870 4.944 8.100 1.00 18.70 124 ALA B N 1
ATOM 2102 C CA . ALA B 2 124 ? 20.444 5.066 8.318 1.00 18.99 124 ALA B CA 1
ATOM 2103 C C . ALA B 2 124 ? 19.979 6.504 8.054 1.00 18.61 124 ALA B C 1
ATOM 2104 O O . ALA B 2 124 ? 18.942 6.717 7.459 1.00 19.21 124 ALA B O 1
ATOM 2106 N N . GLU B 2 125 ? 20.758 7.489 8.546 1.00 19.99 125 GLU B N 1
ATOM 2107 C CA . GLU B 2 125 ? 20.337 8.875 8.345 1.00 22.06 125 GLU B CA 1
ATOM 2108 C C . GLU B 2 125 ? 20.350 9.250 6.863 1.00 19.37 125 GLU B C 1
ATOM 2109 O O . GLU B 2 125 ? 19.515 9.991 6.347 1.00 21.19 125 GLU B O 1
ATOM 2115 N N . THR B 2 126 ? 21.311 8.697 6.093 1.00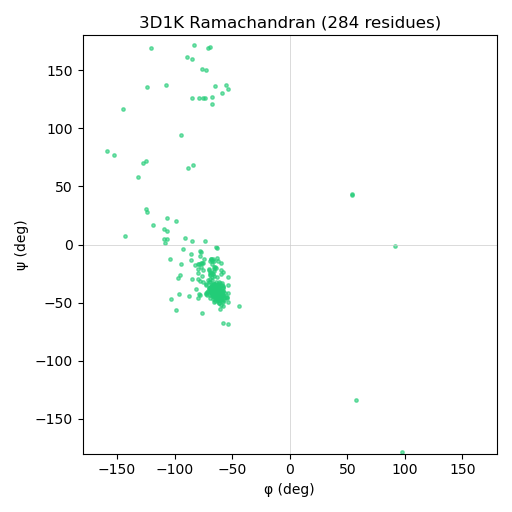 18.28 126 THR B N 1
ATOM 2116 C CA . THR B 2 126 ? 21.388 8.927 4.656 1.00 18.25 126 THR B CA 1
ATOM 2117 C C . THR B 2 126 ? 20.191 8.311 3.948 1.00 17.01 126 THR B C 1
ATOM 2118 O O . THR B 2 126 ? 19.531 8.916 3.101 1.00 17.60 126 THR B O 1
ATOM 2122 N N . GLN B 2 127 ? 19.901 7.029 4.329 1.00 16.49 127 GLN B N 1
ATOM 2123 C CA . GLN B 2 127 ? 18.706 6.371 3.771 1.00 15.78 127 GLN B CA 1
ATOM 2124 C C . GLN B 2 127 ? 17.406 7.146 4.073 1.00 16.14 127 GLN B C 1
ATOM 2125 O O . GLN B 2 127 ? 16.496 7.298 3.244 1.00 16.96 127 GLN B O 1
ATOM 2131 N N . GLY B 2 128 ? 17.313 7.628 5.328 1.00 16.26 128 GLY B N 1
ATOM 2132 C CA . GLY B 2 128 ? 16.090 8.363 5.723 1.00 17.61 128 GLY B CA 1
ATOM 2133 C C . GLY B 2 128 ? 15.889 9.588 4.883 1.00 17.62 128 GLY B C 1
ATOM 2134 O O . GLY B 2 128 ? 14.796 9.886 4.350 1.00 18.74 128 GLY B O 1
ATOM 2135 N N . ALA B 2 129 ? 16.935 10.403 4.676 1.00 17.85 129 ALA B N 1
ATOM 2136 C CA . ALA B 2 129 ? 16.775 11.628 3.877 1.00 17.19 129 ALA B CA 1
ATOM 2137 C C . ALA B 2 129 ? 16.489 11.305 2.428 1.00 17.11 129 ALA B C 1
ATOM 2138 O O . ALA B 2 129 ? 15.636 11.923 1.806 1.00 17.32 129 ALA B O 1
ATOM 2140 N N . PHE B 2 130 ? 17.237 10.317 1.877 1.00 15.62 130 PHE B N 1
ATOM 2141 C CA . PHE B 2 130 ? 17.016 9.980 0.472 1.00 15.76 130 PHE B CA 1
ATOM 2142 C C . PHE B 2 130 ? 15.635 9.422 0.204 1.00 15.71 130 PHE B C 1
ATOM 2143 O O . PHE B 2 130 ? 14.994 9.787 -0.801 1.00 16.55 130 PHE B O 1
ATOM 2151 N N . GLN B 2 131 ? 15.169 8.532 1.067 1.00 15.77 131 GLN B N 1
ATOM 2152 C CA . GLN B 2 131 ? 13.797 7.988 0.895 1.00 15.73 131 GLN B CA 1
ATOM 2153 C C . GLN B 2 131 ? 12.748 9.080 1.102 1.00 16.79 131 GLN B C 1
ATOM 2154 O O . GLN B 2 131 ? 11.720 9.025 0.408 1.00 17.65 131 GLN B O 1
ATOM 2160 N N . LYS B 2 132 ? 12.994 10.037 2.005 1.00 17.35 132 LYS B N 1
ATOM 2161 C CA . LYS B 2 132 ? 12.024 11.160 2.199 1.00 18.32 132 LYS B CA 1
ATOM 2162 C C . LYS B 2 132 ? 11.991 11.961 0.901 1.00 17.90 132 LYS B C 1
ATOM 2163 O O . LYS B 2 132 ? 10.902 12.326 0.451 1.00 18.81 132 LYS B O 1
ATOM 2169 N N . PHE B 2 133 ? 13.104 12.231 0.284 1.00 16.28 133 PHE B N 1
ATOM 2170 C CA . PHE B 2 133 ? 13.127 12.940 -1.024 1.00 16.15 133 PHE B CA 1
ATOM 2171 C C . PHE B 2 133 ? 12.413 12.178 -2.112 1.00 16.82 133 PHE B C 1
ATOM 2172 O O . PHE B 2 133 ? 11.544 12.695 -2.827 1.00 16.99 133 PHE B O 1
ATOM 2180 N N . LEU B 2 134 ? 12.748 10.878 -2.283 1.00 16.89 134 LEU B N 1
ATOM 2181 C CA . LEU B 2 134 ? 12.065 10.105 -3.313 1.00 16.78 134 LEU B CA 1
ATOM 2182 C C . LEU B 2 134 ? 10.570 10.020 -3.055 1.00 17.01 134 LEU B C 1
ATOM 2183 O O . LEU B 2 134 ? 9.752 10.044 -3.987 1.00 18.40 134 LEU B O 1
ATOM 2188 N N . ALA B 2 135 ? 10.154 9.942 -1.767 1.00 17.36 135 ALA B N 1
ATOM 2189 C CA . ALA B 2 135 ? 8.697 9.866 -1.505 1.00 18.44 135 ALA B CA 1
ATOM 2190 C C . ALA B 2 135 ? 7.998 11.141 -1.921 1.00 18.51 135 ALA B C 1
ATOM 2191 O O . ALA B 2 135 ? 6.825 11.111 -2.422 1.00 19.10 135 ALA B O 1
ATOM 2193 N N . ALA B 2 136 ? 8.661 12.270 -1.758 1.00 17.61 136 ALA B N 1
ATOM 2194 C CA . ALA B 2 136 ? 8.099 13.542 -2.167 1.00 19.08 136 ALA B CA 1
ATOM 2195 C C . ALA B 2 136 ? 7.990 13.530 -3.685 1.00 19.69 136 ALA B C 1
ATOM 2196 O O . ALA B 2 136 ? 6.932 14.003 -4.208 1.00 20.37 136 ALA B O 1
ATOM 2198 N N . VAL B 2 137 ? 9.005 13.026 -4.392 1.00 18.99 137 VAL B N 1
ATOM 2199 C CA . VAL B 2 137 ? 8.890 13.010 -5.851 1.00 20.01 137 VAL B CA 1
ATOM 2200 C C . VAL B 2 137 ? 7.796 12.033 -6.268 1.00 19.22 137 VAL B C 1
ATOM 2201 O O . VAL B 2 137 ? 7.014 12.346 -7.213 1.00 21.45 137 VAL B O 1
ATOM 2205 N N . VAL B 2 138 ? 7.699 10.875 -5.682 1.00 18.96 138 VAL B N 1
ATOM 2206 C CA . VAL B 2 138 ? 6.627 9.889 -6.011 1.00 19.72 138 VAL B CA 1
ATOM 2207 C C . VAL B 2 138 ? 5.276 10.475 -5.755 1.00 21.10 138 VAL B C 1
ATOM 2208 O O . VAL B 2 138 ? 4.346 10.301 -6.542 1.00 22.38 138 VAL B O 1
ATOM 2212 N N . SER B 2 139 ? 5.060 11.202 -4.671 1.00 21.19 139 SER B N 1
ATOM 2213 C CA . SER B 2 139 ? 3.765 11.844 -4.437 1.00 21.75 139 SER B CA 1
ATOM 2214 C C . SER B 2 139 ? 3.473 12.840 -5.543 1.00 22.69 139 SER B C 1
ATOM 2215 O O . SER B 2 139 ? 2.353 12.881 -6.058 1.00 26.09 139 SER B O 1
ATOM 2218 N N . ALA B 2 140 ? 4.488 13.659 -5.907 1.00 22.53 140 ALA 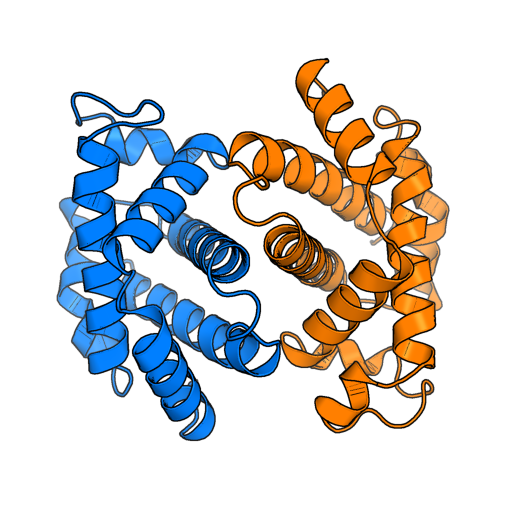B N 1
ATOM 2219 C CA . ALA B 2 140 ? 4.263 14.657 -6.950 1.00 24.50 140 ALA B CA 1
ATOM 2220 C C . ALA B 2 140 ? 3.981 13.984 -8.289 1.00 24.96 140 ALA B C 1
ATOM 2221 O O . ALA B 2 140 ? 3.181 14.546 -9.027 1.00 28.70 140 ALA B O 1
ATOM 2223 N N . LEU B 2 141 ? 4.584 12.837 -8.623 1.00 23.48 141 LEU B N 1
ATOM 2224 C CA . LEU B 2 141 ? 4.300 12.169 -9.903 1.00 22.93 141 LEU B CA 1
ATOM 2225 C C . LEU B 2 141 ? 2.891 11.603 -9.938 1.00 25.15 141 LEU B C 1
ATOM 2226 O O . LEU B 2 141 ? 2.366 11.451 -11.060 1.00 26.24 141 LEU B O 1
ATOM 2231 N N . GLY B 2 142 ? 2.335 11.342 -8.756 1.00 28.12 142 GLY B N 1
ATOM 2232 C CA . GLY B 2 142 ? 0.959 10.845 -8.740 1.00 31.15 142 GLY B CA 1
ATOM 2233 C C . GLY B 2 142 ? -0.055 11.958 -8.601 1.00 31.39 142 GLY B C 1
ATOM 2234 O O . GLY B 2 142 ? -1.287 11.750 -8.626 1.00 37.02 142 GLY B O 1
ATOM 2235 N N . LYS B 2 143 ? 0.415 13.209 -8.424 1.00 33.79 143 LYS B N 1
ATOM 2236 C CA . LYS B 2 143 ? -0.494 14.324 -8.231 1.00 39.09 143 LYS B CA 1
ATOM 2237 C C . LYS B 2 143 ? -1.544 14.545 -9.305 1.00 42.30 143 LYS B C 1
ATOM 2238 O O . LYS B 2 143 ? -2.690 14.846 -8.946 1.00 55.64 143 LYS B O 1
ATOM 2239 N N . GLN B 2 144 ? -1.298 14.444 -10.605 1.00 36.12 144 GLN B N 1
ATOM 2240 C CA . GLN B 2 144 ? -2.241 14.675 -11.687 1.00 41.50 144 GLN B CA 1
ATOM 2241 C C . GLN B 2 144 ? -3.054 13.431 -11.987 1.00 41.83 144 GLN B C 1
ATOM 2242 O O . GLN B 2 144 ? -3.869 13.403 -12.904 1.00 44.27 144 GLN B O 1
ATOM 2248 N N . TYR B 2 145 ? -2.923 12.312 -11.267 1.00 37.56 145 TYR B N 1
ATOM 2249 C CA . TYR B 2 145 ? -3.755 11.166 -11.581 1.00 31.87 145 TYR B CA 1
ATOM 2250 C C . TYR B 2 145 ? -5.195 11.434 -11.035 1.00 45.20 145 TYR B C 1
ATOM 2251 O O . TYR B 2 145 ? -5.359 12.147 -10.035 1.00 53.78 145 TYR B O 1
ATOM 2260 N N . HIS B 2 146 ? -6.270 10.894 -11.614 1.00 43.68 146 HIS B N 1
ATOM 2261 C CA . HIS B 2 146 ? -7.659 11.060 -11.198 1.00 53.22 146 HIS B CA 1
ATOM 2262 C C . HIS B 2 146 ? -8.208 10.026 -10.207 1.00 51.90 146 HIS B C 1
ATOM 2263 O O . HIS B 2 146 ? -9.218 10.320 -9.528 1.00 62.35 146 HIS B O 1
#

Radius of gyration: 19.28 Å; Cα contacts (8 Å, |Δi|>4): 366; chains: 2; bounding box: 36×48×56 Å

CATH classification: 1.10.490.10

Foldseek 3Di:
DADPLLLVLQVVLCVPCVVCQLVLLLQLQLCLCVVVVVPQVLVVVDPDSDPPDPVSSVVRSVVSVLVVQCSVVVVPLLVSCVVVLCCCVPVRNPPLVCLVSSLVSSLVSCCVVPVPSCDVSSVVSSSVSSVVNSVSSPVVND/DDDDVVLLVLLVVLVVPDPLLPLQLQLQLVLCVVVVVVCVLVVVQDFDPDSVRSSPRVSSSVVSSVVVVLLVQCSVPVVCLLVSCQVVLCCCVPVRNPDLVSLVSSLVSSLVSSCVVCPPVCDPVSSVSSSVSSVSNSCSSNVPHD

Organism: Trematomus newnesi (NCBI:txid35730)

Nearest PDB structures (foldseek):
  3d1k-assembly1_B  TM=1.007E+00  e=1.235E-19  Trematomus newnesi
  3gkv-assembly1_B  TM=9.849E-01  e=4.860E-17  Trematomus bernacchii
  2aa1-assembly1_D  TM=9.927E-01  e=2.084E-15  Trematomus newnesi
  1ye2-assembly1_D  TM=9.833E-01  e=4.644E-12  Homo sapiens
  1y4v-assembly1_B  TM=9.743E-01  e=4.217E-12  Homo sapiens

InterPro domains:
  IPR000971 Globin [PF00042] (27-135)
  IPR000971 Globin [PS01033] (1-142)
  IPR002338 Hemoglobin, alpha-type [PR00612] (15-27)
  IPR002338 Hemoglobin, alpha-type [PR00612] (32-42)
  IPR002338 Hemoglobin, alpha-type [PR00612] (48-57)
  IPR002338 Hemoglobin, alpha-type [PR00612] (75-88)
  IPR002338 Hemoglobin, alpha-type [PR00612] (123-139)
  IPR002338 Hemoglobin, alpha-type [cd08927] (2-142)
  IPR002339 Hemoglobin, pi [PR00815] (3-28)
  IPR002339 Hemoglobin, pi [PR00815] (49-58)
  IPR002339 Hemoglobin, pi [PR00815] (73-83)
  IPR002339 Hemoglobin, pi [PR00815] (105-116)
  IPR009050 Globin-like superfamily [SSF46458] (2-142)
  IPR012292 Globin/Protoglobin [G3DSA:1.10.490.10] (1-142)
  IPR050056 Hemoglobin and related oxygen transporters [PTHR11442] (2-142)

=== Feature glossary ===
The record interleaves many kinds of information about one protein. Here is each kind framed as the question it answers.

Q: What known structures does this most resemble?
A: Structural nearest neighbors (via Foldseek easy-search vs the PDB). Reported per hit: target PDB id, E-value, and alignment TM-score. A TM-score above ~0.5 is the conventional threshold for 'same fold'.

Q: Where is each backbone atom in 3D?
A: The mmCIF table is the protein's shape written out atom by atom. For each backbone N, Cα, C, and carbonyl O, it records an (x, y, z) coordinate triple in Å plus the residue type, chain letter, and residue number.

Q: What are the backbone torsion angles?
A: The φ/ψ torsion pair specifies the backbone conformation at each residue. φ rotates about the N–Cα bond, ψ about the Cα–C bond. Steric clashes forbid most of the (φ, ψ) plane — the allowed regions (α-helix basin, β-sheet basin, left-handed helix) are the Ramachandran-allowed regions.

Q: Which residues are buried vs exposed?
A: Solvent-accessible surface area (SASA) is the area in Å² traced out by the centre of a 1.4 Å probe sphere (a water molecule) rolled over the protein's van der Waals surface (Shrake–Rupley / Lee–Richards construction). Buried residues have near-zero SASA; fully exposed residues can exceed 200 Å². The total SASA scales roughly with the number of surface residues.

Q: How confident is the AlphaFold model at each residue?
A: pLDDT is the predicted lDDT-Cα score: AlphaFold's confidence that the local environment of each residue (all inter-atomic distances within 15 Å) is correctly placed. It is a per-residue number between 0 and 100, with higher meaning more reliable.

Q: What does the local fold look like, residue by residue?
A: 3Di is Foldseek's structural alphabet. Each residue is assigned one of twenty discrete states based on how its Cα sits relative to its spatial (not sequential) neighbors. Aligning 3Di strings finds structural homologs roughly as well as full 3D superposition, but orders of magnitude faster.

Q: How big and how compact is the whole molecule?
A: Radius of gyration (Rg) is the root-mean-square distance of Cα atoms from their centroid — a single number for overall size and compactness. A globular domain of N residues has Rg ≈ 2.2·N^0.38 Å; an extended or disordered chain has a much larger Rg. The Cα contact count is the number of residue pairs whose Cα atoms are within 8 Å and are more than four positions apart in sequence — a standard proxy for tertiary packing density. The bounding box is the smallest axis-aligned box enclosing all Cα atoms.

Q: Which residues are in helices, strands, or loops?
A: DSSP 8-state secondary structure assigns each residue one of H (α-helix), G (3₁₀-helix), I (π-helix), E (extended β-strand), B (isolated β-bridge), T (hydrogen-bonded turn), S (bend), or '-' (coil). The assignment is computed from backbone hydrogen-bond geometry via the Kabsch–Sander algorithm.

Q: How mobile is each atom in the crystal?
A: Crystallographic B-factors measure how much each atom's electron density is smeared out, in Å². They rise in mobile loops and surface residues and fall in the buried interior. In AlphaFold models this column is repurposed to hold pLDDT instead.

Q: What if only a Cα trace is available?
A: P-SEA three-state annotation labels each residue as helix, strand, or coil based purely on the geometry of the Cα trace. It serves as a fallback when the full backbone (and thus DSSP) is unavailable.

Q: What family and function is it annotated with?
A: Database cross-references. InterPro integrates a dozen domain/family signature databases into unified entries with residue-range hits. GO terms attach function/process/location labels with evidence codes. CATH codes position the fold in a four-level structural taxonomy. Organism is the NCBI-taxonomy species name.

Q: Are the domains correctly placed relative to each other?
A: Predicted Aligned Error (PAE) is an AlphaFold confidence matrix: entry (i, j) is the expected error in the position of residue j, in ångströms, when the prediction is superimposed on the true structure at residue i. Low PAE within a block of residues means that block is internally rigid and well-predicted; high PAE between two blocks means their relative placement is uncertain even if each block individually is confident.

Q: What do the diagnostic plots show?
A: Three diagnostic plots accompany the record. The Cα contact map visualizes the tertiary structure as a 2D adjacency matrix (8 Å cutoff, sequence-local contacts suppressed). The Ramachandran plot shows the distribution of backbone (φ, ψ) torsions, with points in the α and β basins reflecting secondary structure content. The PAE plot shows AlphaFold's inter-residue confidence as a color matrix.

Q: What is the amino-acid chain?
A: Primary structure: the covalent order of the twenty standard amino acids along the backbone. Two proteins with the same sequence will (almost always) fold to the same structure; two with 30% identity often share a fold but not the details.

Q: What do the rendered images show?
A: The six renders are orthographic views along the three Cartesian axes in both directions. Representation (cartoon, sticks, or surface) and color scheme (sequence-rainbow or by-chain) vary across proteins so the training set covers all the common visualization conventions.